Protein AF-A0A356K3R6-F1 (afdb_monomer_lite)

Foldseek 3Di:
DDLDDLVLVVQAPLLLVVLVLVVVVVVVVPDQAFSVVPDDLVRQVVSLQSSLQSSLVVLCVVLVHDDHEEEEEEADPDQKAQDLVRNYIYGYNVLSVCVRSPVVLSCLVSQLNVLVSVLSCVFPRVLDADPLNLQLVLQVVVLVLCVVVVFDCCLCVVPVCLRSSNLVSLVVSLVNVLSSLCSSCVVPPPDPVVSVVVSVVSSCVSVVPRDDPCCSQPPDWGQCLRVPPDPDRTGHSVVVSQVVCQVVVVSCVRSNVVVQWDQDPSGIDGDPVCVVVVPD

Secondary structure (DSSP, 8-state):
--SS-HHHHHH-HHHHHHHHHHHHHHTTTTS---GGGTS-HHHHHHHHHHHHHHHHHHHHHHTT-----EEEEE--SSSEEEETTTTEEEEEHHHHHHHHTT-GGGHHHHHHHHHHHHHHHHHHTS---SHHHHHHHHHHHHHHHHHHTT---HHHHTTGGGSHHHHHHHHHHHHHHHHHHHHHHHTT-S-HHHHHHHHHHHHHHHHHTS--HHHHHHS--EE-TTSTT-SSSEE-HHHHHHHHGGG-GGGGGSHHHHTTEEEETTEEEE-GGGGGTTT-

pLDDT: mean 83.09, std 14.51, range [31.59, 98.12]

Sequence (280 aa):
MELIDEGLFDYSESANELGNLIIKFSKNLKSNQSFESYISYEEFENLIRSFINDVMCYYLKRINVSREVLVLVFDYWFSGAFLETGNGIVIQSEIMESIYKGNIEYLSVVFHELVHFQVYCDINYRKIVNEDTVRILKEKLIRFYVVEHNFDDSYYYGNYQYYSEEVFANNEAINQFVQFFYLVFNSKIKDKKTLYNDMFVLEASLRENAPDYEELYKNKMRNFKNVGYFNDNVMSFEDAFDYLIKYNPRWLEYSQISSLYECVHGDIRRKEEYRRILCR

Radius of gyration: 21.18 Å; chains: 1; bounding box: 53×38×67 Å

Structure (mmCIF, N/CA/C/O backbone):
data_AF-A0A356K3R6-F1
#
_entry.id   AF-A0A356K3R6-F1
#
loop_
_atom_site.group_PDB
_atom_site.id
_atom_site.type_symbol
_atom_site.label_atom_id
_atom_site.label_alt_id
_atom_site.label_comp_id
_atom_site.label_asym_id
_atom_site.label_entity_id
_atom_site.label_seq_id
_atom_site.pdbx_PDB_ins_code
_atom_site.Cartn_x
_atom_site.Cartn_y
_atom_site.Cartn_z
_atom_site.occupancy
_atom_site.B_iso_or_equiv
_atom_site.auth_seq_id
_atom_site.auth_comp_id
_atom_site.auth_asym_id
_atom_site.auth_atom_id
_atom_site.pdbx_PDB_model_num
ATOM 1 N N . MET A 1 1 ? -9.470 6.191 -6.037 1.00 78.62 1 MET A N 1
ATOM 2 C CA . MET A 1 1 ? -9.970 4.901 -5.511 1.00 78.62 1 MET A CA 1
ATOM 3 C C . MET A 1 1 ? -9.028 4.554 -4.393 1.00 78.62 1 MET A C 1
ATOM 5 O O . MET A 1 1 ? -8.056 3.836 -4.600 1.00 78.62 1 MET A O 1
ATOM 9 N N . GLU A 1 2 ? -9.288 5.189 -3.263 1.00 85.62 2 GLU A N 1
ATOM 10 C CA . GLU A 1 2 ? -8.585 4.976 -2.010 1.00 85.62 2 GLU A CA 1
ATOM 11 C C . GLU A 1 2 ? -8.823 3.554 -1.483 1.00 85.62 2 GLU A C 1
ATOM 13 O O . GLU A 1 2 ? -9.830 2.914 -1.814 1.00 85.62 2 GLU A O 1
ATOM 18 N N . LEU A 1 3 ? -7.920 3.061 -0.635 1.00 91.19 3 LEU A N 1
ATOM 19 C CA . LEU A 1 3 ? -8.177 1.876 0.187 1.00 91.19 3 LEU A CA 1
ATOM 20 C C . LEU A 1 3 ? -9.406 2.101 1.071 1.00 91.19 3 LEU A C 1
ATOM 22 O O . LEU A 1 3 ? -10.301 1.255 1.097 1.00 91.19 3 LEU A O 1
ATOM 26 N N . ILE A 1 4 ? -9.456 3.265 1.720 1.00 93.56 4 ILE A N 1
ATOM 27 C CA . ILE A 1 4 ? -10.456 3.645 2.711 1.00 93.56 4 ILE A CA 1
ATOM 28 C C . ILE A 1 4 ? -11.438 4.671 2.124 1.00 93.56 4 ILE A C 1
ATOM 30 O O . ILE A 1 4 ? -11.074 5.812 1.847 1.00 93.56 4 ILE A O 1
ATOM 34 N N . ASP A 1 5 ? -12.703 4.279 1.980 1.00 93.50 5 ASP A N 1
ATOM 35 C CA . ASP A 1 5 ? -13.819 5.161 1.620 1.00 93.50 5 ASP A CA 1
ATOM 36 C C . ASP A 1 5 ? -15.074 4.831 2.459 1.00 93.50 5 ASP A C 1
ATOM 38 O O . ASP A 1 5 ? -15.048 3.936 3.306 1.00 93.50 5 ASP A O 1
ATOM 42 N N . GLU A 1 6 ? -16.177 5.564 2.267 1.00 91.50 6 GLU A N 1
ATOM 43 C CA . GLU A 1 6 ? -17.441 5.309 2.985 1.00 91.50 6 GLU A CA 1
ATOM 44 C C . GLU A 1 6 ? -17.980 3.886 2.738 1.00 91.50 6 GLU A C 1
ATOM 46 O O . GLU A 1 6 ? -18.502 3.251 3.655 1.00 91.50 6 GLU A O 1
ATOM 51 N N . GLY A 1 7 ? -17.788 3.345 1.531 1.00 93.81 7 GLY A N 1
ATOM 52 C CA . GLY A 1 7 ? -18.276 2.027 1.133 1.00 93.81 7 GLY A CA 1
ATOM 53 C C . GLY A 1 7 ? -17.511 0.859 1.761 1.00 93.81 7 GLY A C 1
ATOM 54 O O . GLY A 1 7 ? -18.034 -0.257 1.776 1.00 93.81 7 GLY A O 1
ATOM 55 N N . LEU A 1 8 ? -16.322 1.091 2.329 1.00 95.50 8 LEU A N 1
ATOM 56 C CA . LEU A 1 8 ? -15.651 0.117 3.196 1.00 95.50 8 LEU A CA 1
ATOM 57 C C . LEU A 1 8 ? -16.505 -0.189 4.435 1.00 95.50 8 LEU A C 1
ATOM 59 O O . LEU A 1 8 ? -16.603 -1.346 4.834 1.00 95.50 8 LEU A O 1
ATOM 63 N N . PHE A 1 9 ? -17.158 0.818 5.021 1.00 93.38 9 PHE A N 1
ATOM 64 C CA . PHE A 1 9 ? -17.993 0.648 6.215 1.00 93.38 9 PHE A CA 1
ATOM 65 C C . PHE A 1 9 ? -19.371 0.041 5.900 1.00 93.38 9 PHE A C 1
ATOM 67 O O . PHE A 1 9 ? -19.986 -0.538 6.790 1.00 93.38 9 PHE A O 1
ATOM 74 N N . ASP A 1 10 ? -19.830 0.091 4.647 1.00 92.62 10 ASP A N 1
ATOM 75 C CA . ASP A 1 10 ? -20.972 -0.713 4.179 1.00 92.62 10 ASP A CA 1
ATOM 76 C C . ASP A 1 10 ? -20.574 -2.170 3.851 1.00 92.62 10 ASP A C 1
ATOM 78 O O . ASP A 1 10 ? -21.435 -3.047 3.751 1.00 92.62 10 ASP A O 1
ATOM 82 N N . TYR A 1 11 ? -19.279 -2.442 3.651 1.00 95.31 11 TYR A N 1
ATOM 83 C CA . TYR A 1 11 ? -18.749 -3.761 3.286 1.00 95.31 11 TYR A CA 1
ATOM 84 C C . TYR A 1 11 ? -18.237 -4.579 4.482 1.00 95.31 11 TYR A C 1
ATOM 86 O O . TYR A 1 11 ? -18.401 -5.797 4.490 1.00 95.31 11 TYR A O 1
ATOM 94 N N . SER A 1 12 ? -17.603 -3.924 5.457 1.00 96.62 12 SER A N 1
ATOM 95 C CA . SER A 1 12 ? -16.807 -4.556 6.512 1.00 96.62 12 SER A CA 1
ATOM 96 C C . SER A 1 12 ? -17.419 -4.368 7.901 1.00 96.62 12 SER A C 1
ATOM 98 O O . SER A 1 12 ? -17.558 -3.249 8.408 1.00 96.62 12 SER A O 1
ATOM 100 N N . GLU A 1 13 ? -17.728 -5.485 8.560 1.00 95.38 13 GLU A N 1
ATOM 101 C CA . GLU A 1 13 ? -18.121 -5.496 9.972 1.00 95.38 13 GLU A CA 1
ATOM 102 C C . GLU A 1 13 ? -16.922 -5.143 10.868 1.00 95.38 13 GLU A C 1
ATOM 104 O O . GLU A 1 13 ? -17.042 -4.287 11.744 1.00 95.38 13 GLU A O 1
ATOM 109 N N . SER A 1 14 ? -15.731 -5.672 10.568 1.00 97.00 14 SER A N 1
ATOM 110 C CA . SER A 1 14 ? -14.515 -5.411 11.349 1.00 97.00 14 SER A CA 1
ATOM 111 C C . SER A 1 14 ? -14.064 -3.938 11.310 1.00 97.00 14 SER A C 1
ATOM 113 O O . SER A 1 14 ? -13.657 -3.393 12.336 1.00 97.00 14 SER A O 1
ATOM 115 N N . ALA A 1 15 ? -14.229 -3.227 10.186 1.00 95.44 15 ALA A N 1
ATOM 116 C CA . ALA A 1 15 ? -13.991 -1.781 10.106 1.00 95.44 15 ALA A CA 1
ATOM 117 C C . ALA A 1 15 ? -14.969 -0.980 10.987 1.00 95.44 15 ALA A C 1
ATOM 119 O O . ALA A 1 15 ? -14.576 0.002 11.628 1.00 95.44 15 ALA A O 1
ATOM 120 N N . ASN A 1 16 ? -16.233 -1.413 11.075 1.00 93.62 16 ASN A N 1
ATOM 121 C CA . ASN A 1 16 ? -17.208 -0.827 11.996 1.00 93.62 16 ASN A CA 1
ATOM 122 C C . ASN A 1 16 ? -16.846 -1.112 13.456 1.00 93.62 16 ASN A C 1
ATOM 124 O O . ASN A 1 16 ? -16.916 -0.205 14.287 1.00 93.62 16 ASN A O 1
ATOM 128 N N . GLU A 1 17 ? -16.473 -2.344 13.794 1.00 95.25 17 GLU A N 1
ATOM 129 C CA . GLU A 1 17 ? -16.085 -2.725 15.154 1.00 95.25 17 GLU A CA 1
ATOM 130 C C . GLU A 1 17 ? -14.833 -1.979 15.623 1.00 95.25 17 GLU A C 1
ATOM 132 O O . GLU A 1 17 ? -14.866 -1.364 16.692 1.00 95.25 17 GLU A O 1
ATOM 137 N N . LEU A 1 18 ? -13.786 -1.925 14.794 1.00 94.62 18 LEU A N 1
ATOM 138 C CA . LEU A 1 18 ? -12.565 -1.163 15.058 1.00 94.62 18 LEU A CA 1
ATOM 139 C C . LEU A 1 18 ? -12.864 0.333 15.220 1.00 94.62 18 LEU A C 1
ATOM 141 O O . LEU A 1 18 ? -12.431 0.946 16.196 1.00 94.62 18 LEU A O 1
ATOM 145 N N . GLY A 1 19 ? -13.684 0.915 14.341 1.00 90.81 19 GLY A N 1
ATOM 146 C CA . GLY A 1 19 ? -14.136 2.300 14.482 1.00 90.81 19 GLY A CA 1
ATOM 147 C C . GLY A 1 19 ? -14.884 2.551 15.797 1.00 90.81 19 GLY A C 1
ATOM 148 O O . GLY A 1 19 ? -14.576 3.488 16.535 1.00 90.81 19 GLY A O 1
ATOM 149 N N . ASN A 1 20 ? -15.836 1.682 16.149 1.00 89.75 20 ASN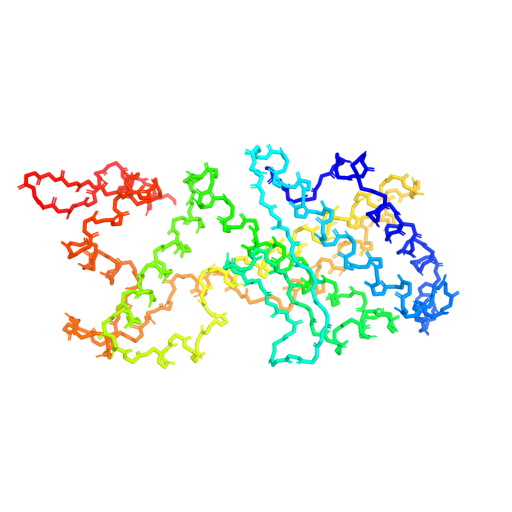 A N 1
ATOM 150 C CA . ASN A 1 20 ? -16.577 1.774 17.409 1.00 89.75 20 ASN A CA 1
ATOM 151 C C . ASN A 1 20 ? -15.664 1.587 18.640 1.00 89.75 20 ASN A C 1
ATOM 153 O O . ASN A 1 20 ? -15.904 2.228 19.667 1.00 89.75 20 ASN A O 1
ATOM 157 N N . LEU A 1 21 ? -14.624 0.751 18.557 1.00 90.75 21 LEU A N 1
ATOM 158 C CA . LEU A 1 21 ? -13.615 0.557 19.604 1.00 90.75 21 LEU A CA 1
ATOM 159 C C . LEU A 1 21 ? -12.757 1.818 19.794 1.00 90.75 21 LEU A C 1
ATOM 161 O O . LEU A 1 21 ? -12.646 2.318 20.915 1.00 90.75 21 LEU A O 1
ATOM 165 N N . ILE A 1 22 ? -12.255 2.400 18.703 1.00 87.50 22 ILE A N 1
ATOM 166 C CA . ILE A 1 22 ? -11.501 3.665 18.698 1.00 87.50 22 ILE A CA 1
ATOM 167 C C . ILE A 1 22 ? -12.338 4.816 19.282 1.00 87.50 22 ILE A C 1
ATOM 169 O O . ILE A 1 22 ? -11.812 5.658 20.004 1.00 87.50 22 ILE A O 1
ATOM 173 N N . ILE A 1 23 ? -13.658 4.827 19.075 1.00 83.06 23 ILE A N 1
ATOM 174 C CA . ILE A 1 23 ? -14.567 5.823 19.674 1.00 83.06 23 ILE A CA 1
ATOM 175 C C . ILE A 1 23 ? -14.816 5.598 21.172 1.00 83.06 23 ILE A C 1
ATOM 177 O O . ILE A 1 23 ? -15.055 6.566 21.901 1.00 83.06 23 ILE A O 1
ATOM 181 N N . LYS A 1 24 ? -14.815 4.348 21.654 1.00 82.69 24 LYS A N 1
ATOM 182 C CA . LYS A 1 24 ? -14.873 4.058 23.101 1.00 82.69 24 LYS A CA 1
ATOM 183 C C . LYS A 1 24 ? -13.597 4.563 23.781 1.00 82.69 24 LYS A C 1
ATOM 185 O O . LYS A 1 24 ? -13.688 5.248 24.796 1.00 82.69 24 LYS A O 1
ATOM 190 N N . PHE A 1 25 ? -12.449 4.285 23.165 1.00 80.12 25 PHE A N 1
ATOM 191 C CA . PHE A 1 25 ? -11.127 4.733 23.592 1.00 80.12 25 PHE A CA 1
ATOM 192 C C . PHE A 1 25 ? -11.004 6.268 23.586 1.00 80.12 25 PHE A C 1
ATOM 194 O O . PHE A 1 25 ? -10.690 6.867 24.616 1.00 80.12 25 PHE A O 1
ATOM 201 N N . SER A 1 26 ? -11.348 6.936 22.475 1.00 73.81 26 SER A N 1
ATOM 202 C CA . SER A 1 26 ? -11.124 8.382 22.312 1.00 73.81 26 SER A CA 1
ATOM 203 C C . SER A 1 26 ? -11.889 9.244 23.324 1.00 73.81 26 SER A C 1
ATOM 205 O O . SER A 1 26 ? -11.385 10.260 23.804 1.00 73.81 26 SER A O 1
ATOM 207 N N . LYS A 1 27 ? -13.084 8.808 23.739 1.00 66.81 27 LYS A N 1
ATOM 208 C CA . LYS A 1 27 ? -13.894 9.493 24.763 1.00 66.81 27 LYS A CA 1
ATOM 209 C C . LYS A 1 27 ? -13.240 9.523 26.150 1.00 66.81 27 LYS A C 1
ATOM 211 O O . LYS A 1 27 ? -13.645 10.340 26.975 1.00 66.81 27 LYS A O 1
ATOM 216 N N . ASN A 1 28 ? -12.233 8.681 26.391 1.00 56.84 28 ASN A N 1
ATOM 217 C CA . ASN A 1 28 ? -11.573 8.499 27.683 1.00 56.84 28 ASN A CA 1
ATOM 218 C C . ASN A 1 28 ? -10.077 8.898 27.688 1.00 56.84 28 ASN A C 1
ATOM 220 O O . ASN A 1 28 ? -9.390 8.656 28.681 1.00 56.84 28 ASN A O 1
ATOM 224 N N . LEU A 1 29 ? -9.595 9.603 26.649 1.00 50.81 29 LEU A N 1
ATOM 225 C CA . LEU A 1 29 ? -8.200 10.065 26.442 1.00 50.81 29 LEU A CA 1
ATOM 226 C C . LEU A 1 29 ? -7.559 10.914 27.565 1.00 50.81 29 LEU A C 1
ATOM 228 O O . LEU A 1 29 ? -6.406 11.317 27.457 1.00 50.81 29 LEU A O 1
ATOM 232 N N . LYS A 1 30 ? -8.266 11.203 28.663 1.00 48.81 30 LYS A N 1
ATOM 233 C CA . LYS A 1 30 ? -7.738 11.960 29.817 1.00 48.81 30 LYS A CA 1
ATOM 234 C C . LYS A 1 30 ? -6.970 11.097 30.828 1.00 48.81 30 LYS A C 1
ATOM 236 O O . LYS A 1 30 ? -6.702 11.547 31.940 1.00 48.81 30 LYS A O 1
ATOM 241 N N . SER A 1 31 ? -6.644 9.863 30.463 1.00 49.25 31 SER A N 1
ATOM 242 C CA . SER A 1 31 ? -5.881 8.914 31.275 1.00 49.25 31 SER A CA 1
ATOM 243 C C . SER A 1 31 ? -5.149 7.926 30.371 1.00 49.25 31 SER A C 1
ATOM 245 O O . SER A 1 31 ? -5.671 7.591 29.310 1.00 49.25 31 SER A O 1
ATOM 247 N N . ASN A 1 32 ? -3.981 7.448 30.808 1.00 55.19 32 ASN A N 1
ATOM 248 C CA . ASN A 1 32 ? -3.178 6.439 30.111 1.00 55.19 32 ASN A CA 1
ATOM 249 C C . ASN A 1 32 ? -3.940 5.100 30.081 1.00 55.19 32 ASN A C 1
ATOM 251 O O . ASN A 1 32 ? -3.796 4.286 30.993 1.00 55.19 32 ASN A O 1
ATOM 255 N N . GLN A 1 33 ? -4.800 4.904 29.082 1.00 67.38 33 GLN A N 1
ATOM 256 C CA . GLN A 1 33 ? -5.614 3.700 28.928 1.00 67.38 33 GLN A CA 1
ATOM 257 C C . GLN A 1 33 ? -5.094 2.818 27.799 1.00 67.38 33 GLN A C 1
ATOM 259 O O . GLN A 1 33 ? -4.651 3.303 26.764 1.00 67.38 33 GLN A O 1
ATOM 264 N N . SER A 1 34 ? -5.229 1.517 28.023 1.00 83.25 34 SER A N 1
ATOM 265 C CA . SER A 1 34 ? -5.014 0.443 27.060 1.00 83.25 34 SER A CA 1
ATOM 266 C C . SER A 1 34 ? -6.368 -0.074 26.553 1.00 83.25 34 SER A C 1
ATOM 268 O O . SER A 1 34 ? -7.393 0.066 27.238 1.00 83.25 34 SER A O 1
ATOM 270 N N . PHE A 1 35 ? -6.392 -0.706 25.377 1.00 89.25 35 PHE A N 1
ATOM 271 C CA . PHE A 1 35 ? -7.581 -1.388 24.860 1.00 89.25 35 PHE A CA 1
ATOM 272 C C . PHE A 1 35 ? -8.026 -2.567 25.751 1.00 89.25 35 PHE A C 1
ATOM 274 O O . PHE A 1 35 ? -9.204 -2.923 25.708 1.00 89.25 35 PHE A O 1
ATOM 281 N N . GLU A 1 36 ? -7.164 -3.047 26.662 1.00 88.81 36 GLU A N 1
ATOM 282 C CA . GLU A 1 36 ? -7.476 -3.978 27.772 1.00 88.81 36 GLU A CA 1
ATOM 283 C C . GLU A 1 36 ? -8.758 -3.635 28.551 1.00 88.81 36 GLU A C 1
ATOM 285 O O . GLU A 1 36 ? -9.413 -4.516 29.103 1.00 88.81 36 GLU A O 1
ATOM 290 N N . SER A 1 37 ? -9.137 -2.353 28.617 1.00 86.44 37 SER A N 1
ATOM 291 C CA . SER A 1 37 ? -10.357 -1.907 29.311 1.00 86.44 37 SER A CA 1
ATOM 292 C C . SER A 1 37 ? -11.659 -2.171 28.532 1.00 86.44 37 SER A C 1
ATOM 294 O O . SER A 1 37 ? -12.740 -1.856 29.033 1.00 86.44 37 SER A O 1
ATOM 296 N N . TYR A 1 38 ? -11.577 -2.700 27.306 1.00 89.81 38 TYR A N 1
ATOM 297 C CA . TYR A 1 38 ? -12.696 -2.778 26.357 1.00 89.81 38 TYR A CA 1
ATOM 298 C C . TYR A 1 38 ? -12.818 -4.110 25.603 1.00 89.81 38 TYR A C 1
ATOM 300 O O . TYR A 1 38 ? -13.913 -4.411 25.124 1.00 89.81 38 TYR A O 1
ATOM 308 N N . ILE A 1 39 ? -11.715 -4.845 25.441 1.00 95.00 39 ILE A N 1
ATOM 309 C CA . ILE A 1 39 ? -11.574 -6.044 24.599 1.00 95.00 39 ILE A CA 1
ATOM 310 C C . ILE A 1 39 ? -10.336 -6.833 25.068 1.00 95.00 39 ILE A C 1
ATOM 312 O O . ILE A 1 39 ? -9.396 -6.223 25.580 1.00 95.00 39 ILE A O 1
ATOM 316 N N . SER A 1 40 ? -10.308 -8.163 24.931 1.00 97.00 40 SER A N 1
ATOM 317 C CA . SER A 1 40 ? -9.091 -8.944 25.214 1.00 97.00 40 SER A CA 1
ATOM 318 C C . SER A 1 40 ? -8.064 -8.845 24.078 1.00 97.00 40 SER A C 1
ATOM 320 O O . SER A 1 40 ? -8.405 -8.479 22.955 1.00 97.00 40 SER A O 1
ATOM 322 N N . TYR A 1 41 ? -6.800 -9.201 24.343 1.00 96.50 41 TYR A N 1
ATOM 323 C CA . TYR A 1 41 ? -5.749 -9.171 23.317 1.00 96.50 41 TYR A CA 1
ATOM 324 C C . TYR A 1 41 ? -6.058 -10.108 22.135 1.00 96.50 41 TYR A C 1
ATOM 326 O O . TYR A 1 41 ? -5.868 -9.725 20.987 1.00 96.50 41 TYR A O 1
ATOM 334 N N . GLU A 1 42 ? -6.587 -11.309 22.398 1.00 97.12 42 GLU A N 1
ATOM 335 C CA . GLU A 1 42 ? -6.936 -12.278 21.348 1.00 97.12 42 GLU A CA 1
ATOM 336 C C . GLU A 1 42 ? -8.080 -11.763 20.459 1.00 97.12 42 GLU A C 1
ATOM 338 O O . GLU A 1 42 ? -8.000 -11.837 19.234 1.00 97.12 42 GLU A O 1
ATOM 343 N N . GLU A 1 43 ? -9.127 -11.185 21.051 1.00 97.75 43 GLU A N 1
ATOM 344 C CA . GLU A 1 43 ? -10.214 -10.547 20.297 1.00 97.75 43 GLU A CA 1
ATOM 345 C C . GLU A 1 43 ? -9.710 -9.319 19.516 1.00 97.75 43 GLU A C 1
ATOM 347 O O . GLU A 1 43 ? -10.104 -9.113 18.370 1.00 97.75 43 GLU A O 1
ATOM 352 N N . PHE A 1 44 ? -8.805 -8.526 20.100 1.00 97.25 44 PHE A N 1
ATOM 353 C CA . PHE A 1 44 ? -8.212 -7.349 19.463 1.00 97.25 44 PHE A CA 1
ATOM 354 C C . PHE A 1 44 ? -7.323 -7.708 18.265 1.00 97.25 44 PHE A C 1
ATOM 356 O O . PHE A 1 44 ? -7.483 -7.128 17.193 1.00 97.25 44 PHE A O 1
ATOM 363 N N . GLU A 1 45 ? -6.418 -8.680 18.407 1.00 97.50 45 GLU A N 1
ATOM 364 C CA . GLU A 1 45 ? -5.566 -9.129 17.303 1.00 97.50 45 GLU A CA 1
ATOM 365 C C . GLU A 1 45 ? -6.421 -9.690 16.161 1.00 97.50 45 GLU A C 1
ATOM 367 O O . GLU A 1 45 ? -6.225 -9.323 15.000 1.00 97.50 45 GLU A O 1
ATOM 372 N N . ASN A 1 46 ? -7.421 -10.521 16.475 1.00 97.94 46 ASN A N 1
ATOM 373 C CA . ASN A 1 46 ? -8.345 -11.042 15.469 1.00 97.94 46 ASN A CA 1
ATOM 374 C C . ASN A 1 46 ? -9.148 -9.920 14.786 1.00 97.94 46 ASN A C 1
ATOM 376 O O . ASN A 1 46 ? -9.338 -9.978 13.570 1.00 97.94 46 ASN A O 1
ATOM 380 N N . LEU A 1 47 ? -9.550 -8.869 15.511 1.00 98.12 47 LEU A N 1
ATOM 381 C CA . LEU A 1 47 ? -10.220 -7.691 14.948 1.00 98.12 47 LEU A CA 1
ATOM 382 C C . LEU A 1 47 ? -9.312 -6.922 13.973 1.00 98.12 47 LEU A C 1
ATOM 384 O O . LEU A 1 47 ? -9.733 -6.647 12.849 1.00 98.12 47 LEU A O 1
ATOM 388 N N . ILE A 1 48 ? -8.061 -6.625 14.344 1.00 97.75 48 ILE A N 1
ATOM 389 C CA . ILE A 1 48 ? -7.106 -5.947 13.446 1.00 97.75 48 ILE A CA 1
ATOM 390 C C . ILE A 1 48 ? -6.792 -6.816 12.221 1.00 97.75 48 ILE A C 1
ATOM 392 O O . ILE A 1 48 ? -6.794 -6.318 11.095 1.00 97.75 48 ILE A O 1
ATOM 396 N N . ARG A 1 49 ? -6.585 -8.126 12.400 1.00 98.12 49 ARG A N 1
ATOM 397 C CA . ARG A 1 49 ? -6.332 -9.054 11.286 1.00 98.12 49 ARG A CA 1
ATOM 398 C C . ARG A 1 49 ? -7.528 -9.165 10.337 1.00 98.12 49 ARG A C 1
ATOM 400 O O . ARG A 1 49 ? -7.329 -9.240 9.125 1.00 98.12 49 ARG A O 1
ATOM 407 N N . SER A 1 50 ? -8.749 -9.122 10.871 1.00 98.12 50 SER A N 1
ATOM 408 C CA . SER A 1 50 ? -9.988 -9.098 10.082 1.00 98.12 50 SER A CA 1
ATOM 409 C C . SER A 1 50 ? -10.147 -7.781 9.325 1.00 98.12 50 SER A C 1
ATOM 411 O O . SER A 1 50 ? -10.444 -7.811 8.137 1.00 98.12 50 SER A O 1
ATOM 413 N N . PHE A 1 51 ? -9.842 -6.642 9.956 1.00 98.06 51 PHE A N 1
ATOM 414 C CA . PHE A 1 51 ? -9.853 -5.325 9.311 1.00 98.06 51 PHE A CA 1
ATOM 415 C C . PHE A 1 51 ? -8.894 -5.254 8.116 1.00 98.06 51 PHE A C 1
ATOM 417 O O . PHE A 1 51 ? -9.289 -4.822 7.034 1.00 98.06 51 PHE A O 1
ATOM 424 N N . ILE A 1 52 ? -7.659 -5.738 8.272 1.00 98.06 52 ILE A N 1
ATOM 425 C CA . ILE A 1 52 ? -6.681 -5.800 7.174 1.00 98.06 52 ILE A CA 1
ATOM 426 C C . ILE A 1 52 ? -7.216 -6.675 6.030 1.00 98.06 52 ILE A C 1
ATOM 428 O O . ILE A 1 52 ? -7.185 -6.261 4.870 1.00 98.06 52 ILE A O 1
ATOM 432 N N . ASN A 1 53 ? -7.747 -7.859 6.353 1.00 97.69 53 ASN A N 1
ATOM 433 C CA . ASN A 1 53 ? -8.312 -8.786 5.371 1.00 97.69 53 ASN A CA 1
ATOM 434 C C . ASN A 1 53 ? -9.486 -8.150 4.605 1.00 97.69 53 ASN A C 1
ATOM 436 O O . ASN A 1 53 ? -9.493 -8.160 3.374 1.00 97.69 53 ASN A O 1
ATOM 440 N N . ASP A 1 54 ? -10.421 -7.525 5.323 1.00 97.69 54 ASP A N 1
ATOM 441 C CA . ASP A 1 54 ? -11.581 -6.844 4.753 1.00 97.69 54 ASP A CA 1
ATOM 442 C C . ASP A 1 54 ? -11.174 -5.683 3.840 1.00 97.69 54 ASP A C 1
ATOM 444 O O . ASP A 1 54 ? -11.721 -5.570 2.745 1.00 97.69 54 ASP A O 1
ATOM 448 N N . VAL A 1 55 ? -10.198 -4.846 4.219 1.00 98.00 55 VAL A N 1
ATOM 449 C CA . VAL A 1 55 ? -9.709 -3.755 3.352 1.00 98.00 55 VAL A CA 1
ATOM 450 C C . VAL A 1 55 ? -9.089 -4.314 2.068 1.00 98.00 55 VAL A C 1
ATOM 452 O O . VAL A 1 55 ? -9.408 -3.833 0.975 1.00 98.00 55 VAL A O 1
ATOM 455 N N . MET A 1 56 ? -8.254 -5.355 2.166 1.00 97.81 56 MET A N 1
ATOM 456 C CA . MET A 1 56 ? -7.652 -5.995 0.990 1.00 97.81 56 MET A CA 1
ATOM 457 C C . MET A 1 56 ? -8.728 -6.617 0.085 1.00 97.81 56 MET A C 1
ATOM 459 O O . MET A 1 56 ? -8.766 -6.338 -1.116 1.00 97.81 56 MET A O 1
ATOM 463 N N . CYS A 1 57 ? -9.656 -7.395 0.647 1.00 97.31 57 CYS A N 1
ATOM 464 C CA . CYS A 1 57 ? -10.769 -8.012 -0.078 1.00 97.31 57 CYS A CA 1
ATOM 465 C C . CYS A 1 57 ? -11.713 -6.975 -0.708 1.00 97.31 57 CYS A C 1
ATOM 467 O O . CYS A 1 57 ? -12.123 -7.133 -1.862 1.00 97.31 57 CYS A O 1
ATOM 469 N N . TYR A 1 58 ? -12.016 -5.885 0.001 1.00 97.75 58 TYR A N 1
ATOM 470 C CA . TYR A 1 58 ? -12.814 -4.767 -0.500 1.00 97.75 58 TYR A CA 1
ATOM 471 C C . TYR A 1 58 ? -12.157 -4.102 -1.711 1.00 97.75 58 TYR A C 1
ATOM 473 O O . TYR A 1 58 ? -12.827 -3.791 -2.702 1.00 97.75 58 TYR A O 1
ATOM 481 N N . TYR A 1 59 ? -10.837 -3.917 -1.655 1.00 97.62 59 TYR A N 1
ATOM 482 C CA . TYR A 1 59 ? -10.060 -3.381 -2.763 1.00 97.62 59 TYR A CA 1
ATOM 483 C C . TYR A 1 59 ? -10.083 -4.321 -3.972 1.00 97.62 59 TYR A C 1
ATOM 485 O O . TYR A 1 59 ? -10.531 -3.914 -5.045 1.00 97.62 59 TYR A O 1
ATOM 493 N N . LEU A 1 60 ? -9.702 -5.595 -3.789 1.00 96.94 60 LEU A N 1
ATOM 494 C CA . LEU A 1 60 ? -9.715 -6.624 -4.841 1.00 96.94 60 LEU A CA 1
ATOM 495 C C . LEU A 1 60 ? -11.086 -6.719 -5.529 1.00 96.94 60 LEU A C 1
ATOM 497 O O . LEU A 1 60 ? -11.170 -6.718 -6.760 1.00 96.94 60 LEU A O 1
ATOM 501 N N . LYS A 1 61 ? -12.169 -6.698 -4.744 1.00 96.56 61 LYS A N 1
ATOM 502 C CA . LYS A 1 61 ? -13.555 -6.696 -5.229 1.00 96.56 61 LYS A CA 1
ATOM 503 C C . LYS A 1 61 ? -13.878 -5.465 -6.082 1.00 96.56 61 LYS A C 1
ATOM 505 O O . LYS A 1 61 ? -14.440 -5.625 -7.165 1.00 96.56 61 LYS A O 1
ATOM 510 N N . ARG A 1 62 ? -13.513 -4.251 -5.645 1.00 96.75 62 ARG A N 1
ATOM 511 C CA . ARG A 1 62 ? -13.723 -3.006 -6.419 1.00 96.75 62 ARG A CA 1
ATOM 512 C C . ARG A 1 62 ? -12.942 -2.976 -7.736 1.00 96.75 62 ARG A C 1
ATOM 514 O O . ARG A 1 62 ? -13.389 -2.326 -8.679 1.00 96.75 62 ARG A O 1
ATOM 521 N N . ILE A 1 63 ? -11.818 -3.688 -7.820 1.00 96.31 63 ILE A N 1
ATOM 522 C CA . ILE A 1 63 ? -10.973 -3.762 -9.025 1.00 96.31 63 ILE A CA 1
ATOM 523 C C . ILE A 1 63 ? -11.237 -5.019 -9.875 1.00 96.31 63 ILE A C 1
ATOM 525 O O . ILE A 1 63 ? -10.548 -5.241 -10.869 1.00 96.31 63 ILE A O 1
ATOM 529 N N . ASN A 1 64 ? -12.242 -5.822 -9.503 1.00 96.75 64 ASN A N 1
ATOM 530 C CA . ASN A 1 64 ? -12.631 -7.081 -10.146 1.00 96.75 64 ASN A CA 1
ATOM 531 C C . ASN A 1 64 ? -11.481 -8.109 -10.260 1.00 96.75 64 ASN A C 1
ATOM 533 O O . ASN A 1 64 ? -11.323 -8.784 -11.279 1.00 96.75 64 ASN A O 1
ATOM 537 N N . VAL A 1 65 ? -10.678 -8.234 -9.201 1.00 95.50 65 VAL A N 1
ATOM 538 C CA . VAL A 1 65 ? -9.635 -9.259 -9.055 1.00 95.50 65 VAL A CA 1
ATOM 539 C C . VAL A 1 65 ? -10.080 -10.288 -8.018 1.00 95.50 65 VAL A C 1
ATOM 541 O O . VAL A 1 65 ? -10.567 -9.936 -6.948 1.00 95.50 65 VAL A O 1
ATOM 544 N N . SER A 1 66 ? -9.890 -11.572 -8.323 1.00 92.81 66 SER A N 1
ATOM 545 C CA . SER A 1 66 ? -10.110 -12.675 -7.385 1.00 92.81 66 SER A CA 1
ATOM 546 C C . SER A 1 66 ? -8.762 -13.301 -7.035 1.00 92.81 66 SER A C 1
ATOM 548 O O . SER A 1 66 ? -8.145 -13.966 -7.867 1.00 92.81 66 SER A O 1
ATOM 550 N N . ARG A 1 67 ? -8.279 -13.031 -5.819 1.00 91.12 67 ARG A N 1
ATOM 551 C CA . ARG A 1 67 ? -7.063 -13.611 -5.237 1.00 91.12 67 ARG A CA 1
ATOM 552 C C . ARG A 1 67 ? -7.271 -13.725 -3.730 1.00 91.12 67 ARG A C 1
ATOM 554 O O . ARG A 1 67 ? -7.861 -12.829 -3.133 1.00 91.12 67 ARG A O 1
ATOM 561 N N . GLU A 1 68 ? -6.815 -14.819 -3.134 1.00 92.06 68 GLU A N 1
ATOM 562 C CA . GLU A 1 68 ? -6.828 -14.980 -1.677 1.00 92.06 68 GLU A CA 1
ATOM 563 C C . GLU A 1 68 ? -5.871 -13.971 -1.024 1.00 92.06 68 GLU A C 1
ATOM 565 O O . GLU A 1 68 ? -4.885 -13.554 -1.640 1.00 92.06 68 GLU A O 1
ATOM 570 N N . VAL A 1 69 ? -6.177 -13.561 0.206 1.00 94.56 69 VAL A N 1
ATOM 571 C CA . VAL A 1 69 ? -5.358 -12.642 1.011 1.00 94.56 69 VAL A CA 1
ATOM 572 C C . VAL A 1 69 ? -4.960 -13.326 2.314 1.00 94.56 69 VAL A C 1
ATOM 574 O O . VAL A 1 69 ? -5.714 -14.138 2.853 1.00 94.56 69 VAL A O 1
ATOM 577 N N . LEU A 1 70 ? -3.778 -12.998 2.828 1.00 93.62 70 LEU A N 1
ATOM 578 C CA . LEU A 1 70 ? -3.223 -13.609 4.035 1.00 93.62 70 LEU A CA 1
ATOM 579 C C . LEU A 1 70 ? -2.830 -12.527 5.045 1.00 93.62 70 LEU A C 1
ATOM 581 O O . LEU A 1 70 ? -2.132 -11.587 4.689 1.00 93.62 70 LEU A O 1
ATOM 585 N N . VAL A 1 71 ? -3.243 -12.662 6.308 1.00 95.00 71 VAL A N 1
ATOM 586 C CA . VAL A 1 71 ? -2.862 -11.714 7.370 1.00 95.00 71 VAL A CA 1
ATOM 587 C C . VAL A 1 71 ? -2.285 -12.461 8.567 1.00 95.00 71 VAL A C 1
ATOM 589 O O . VAL A 1 71 ? -2.965 -13.287 9.194 1.00 95.00 71 VAL A O 1
ATOM 592 N N . LEU A 1 72 ? -1.023 -12.168 8.877 1.00 93.06 72 LEU A N 1
ATOM 593 C CA . LEU A 1 72 ? -0.229 -12.832 9.909 1.00 93.06 72 LEU A CA 1
ATOM 594 C C . LEU A 1 72 ? 0.287 -11.828 10.944 1.00 93.06 72 LEU A C 1
ATOM 596 O O . LEU A 1 72 ? 0.644 -10.703 10.605 1.00 93.06 72 LEU A O 1
ATOM 600 N N . VAL A 1 73 ? 0.373 -12.282 12.193 1.00 92.00 73 VAL A N 1
ATOM 601 C CA . VAL A 1 73 ? 1.014 -11.569 13.303 1.00 92.00 73 VAL A CA 1
ATOM 602 C C . VAL A 1 73 ? 1.995 -12.542 13.949 1.00 92.00 73 VAL A C 1
ATOM 604 O O . VAL A 1 73 ? 1.599 -13.655 14.292 1.00 92.00 73 VAL A O 1
ATOM 607 N N . PHE A 1 74 ? 3.277 -12.178 14.017 1.00 89.69 74 PHE A N 1
ATOM 608 C CA . PHE A 1 74 ? 4.339 -12.981 14.641 1.00 89.69 74 PHE A CA 1
ATOM 609 C C . PHE A 1 74 ? 5.620 -12.155 14.850 1.00 89.69 74 PHE A C 1
ATOM 611 O O . PHE A 1 74 ? 5.717 -11.009 14.409 1.00 89.69 74 PHE A O 1
ATOM 618 N N . ASP A 1 75 ? 6.612 -12.744 15.517 1.00 86.00 75 ASP A N 1
ATOM 619 C CA . ASP A 1 75 ? 7.923 -12.130 15.745 1.00 86.00 75 ASP A CA 1
ATOM 620 C C . ASP A 1 75 ? 8.711 -12.032 14.426 1.00 86.00 75 ASP A C 1
ATOM 622 O O . ASP A 1 75 ? 9.157 -13.040 13.868 1.00 86.00 75 ASP A O 1
ATOM 626 N N . TYR A 1 76 ? 8.892 -10.813 13.918 1.00 80.06 76 TYR A N 1
ATOM 627 C CA . TYR A 1 76 ? 9.556 -10.538 12.642 1.00 80.06 76 TYR A CA 1
ATOM 628 C C . TYR A 1 76 ? 10.607 -9.425 12.780 1.00 80.06 76 TYR A C 1
ATOM 630 O O . TYR A 1 76 ? 10.608 -8.680 13.754 1.00 80.06 76 TYR A O 1
ATOM 638 N N . TRP A 1 77 ? 11.538 -9.329 11.824 1.00 77.75 77 TRP A N 1
ATOM 639 C CA . TRP A 1 77 ? 12.651 -8.359 11.862 1.00 77.75 77 TRP A CA 1
ATOM 640 C C . TRP A 1 77 ? 12.265 -6.936 11.421 1.00 77.75 77 TRP A C 1
ATOM 642 O O . TRP A 1 77 ? 13.094 -6.032 11.492 1.00 77.75 77 TRP A O 1
ATOM 652 N N . PHE A 1 78 ? 11.031 -6.750 10.955 1.00 83.00 78 PHE A N 1
ATOM 653 C CA . PHE A 1 78 ? 10.470 -5.481 10.502 1.00 83.00 78 PHE A CA 1
ATOM 654 C C . PHE A 1 78 ? 9.089 -5.295 11.142 1.00 83.00 78 PHE A C 1
ATOM 656 O O . PHE A 1 78 ? 8.383 -6.281 11.364 1.00 83.00 78 PHE A O 1
ATOM 663 N N . SER A 1 79 ? 8.697 -4.042 11.394 1.00 85.94 79 SER A N 1
ATOM 664 C CA . SER A 1 79 ? 7.412 -3.666 12.009 1.00 85.94 79 SER A CA 1
ATOM 665 C C . SER A 1 79 ? 6.191 -4.218 11.256 1.00 85.94 79 SER A C 1
ATOM 667 O O . SER A 1 79 ? 5.172 -4.556 11.864 1.00 85.94 79 SER A O 1
ATOM 669 N N . GLY A 1 80 ? 6.315 -4.336 9.935 1.00 89.50 80 GLY A N 1
ATOM 670 C CA . GLY A 1 80 ? 5.389 -5.011 9.036 1.00 89.50 80 GLY A CA 1
ATOM 671 C C . GLY A 1 80 ? 6.110 -5.484 7.769 1.00 89.50 80 GLY A C 1
ATOM 672 O O . GLY A 1 80 ? 7.320 -5.283 7.633 1.00 89.50 80 GLY A O 1
ATOM 673 N N . ALA A 1 81 ? 5.385 -6.180 6.888 1.00 91.56 81 ALA A N 1
ATOM 674 C CA . ALA A 1 81 ? 5.777 -6.396 5.492 1.00 91.56 81 ALA A CA 1
ATOM 675 C C . ALA A 1 81 ? 4.608 -6.883 4.615 1.00 91.56 81 ALA A C 1
ATOM 677 O O . ALA A 1 81 ? 3.959 -7.890 4.927 1.00 91.56 81 ALA A O 1
ATOM 678 N N . PHE A 1 82 ? 4.415 -6.262 3.450 1.00 93.44 82 PHE A N 1
ATOM 679 C CA . PHE A 1 82 ? 3.606 -6.801 2.358 1.00 93.44 82 PHE A CA 1
ATOM 680 C C . PHE A 1 82 ? 4.387 -7.831 1.523 1.00 93.44 82 PHE A C 1
ATOM 682 O O . PHE A 1 82 ? 5.469 -7.578 0.992 1.00 93.44 82 PHE A O 1
ATOM 689 N N . LEU A 1 83 ? 3.800 -9.014 1.358 1.00 90.75 83 LEU A N 1
ATOM 690 C CA . LEU A 1 83 ? 4.373 -10.155 0.650 1.00 90.75 83 LEU A CA 1
ATOM 691 C C . LEU A 1 83 ? 3.701 -10.326 -0.723 1.00 90.75 83 LEU A C 1
ATOM 693 O O . LEU A 1 83 ? 2.695 -11.028 -0.838 1.00 90.75 83 LEU A O 1
ATOM 697 N N . GLU A 1 84 ? 4.275 -9.741 -1.782 1.00 86.31 84 GLU A N 1
ATOM 698 C CA . GLU A 1 84 ? 3.719 -9.767 -3.156 1.00 86.31 84 GLU A CA 1
ATOM 699 C C . GLU A 1 84 ? 3.348 -11.175 -3.667 1.00 86.31 84 GLU A C 1
ATOM 701 O O . GLU A 1 84 ? 2.367 -11.361 -4.395 1.00 86.31 84 GLU A O 1
ATOM 706 N N . THR A 1 85 ? 4.137 -12.188 -3.296 1.00 81.94 85 THR A N 1
ATOM 707 C CA . THR A 1 85 ? 3.931 -13.590 -3.688 1.00 81.94 85 THR A CA 1
ATOM 708 C C . THR A 1 85 ? 2.742 -14.212 -2.956 1.00 81.94 85 THR A C 1
ATOM 710 O O . TH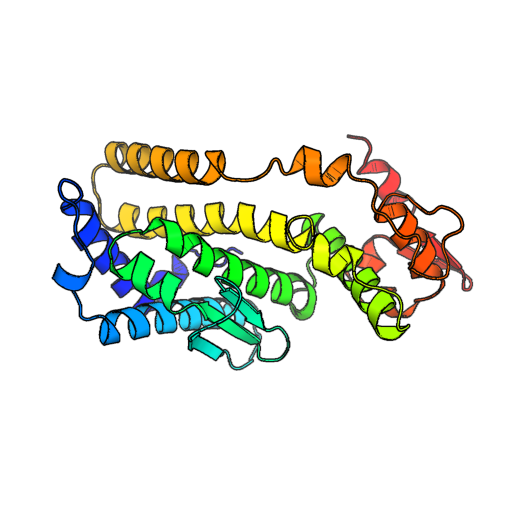R A 1 85 ? 1.854 -14.777 -3.598 1.00 81.94 85 THR A O 1
ATOM 713 N N . GLY A 1 86 ? 2.685 -14.052 -1.632 1.00 78.38 86 GLY A N 1
ATOM 714 C CA . GLY A 1 86 ? 1.593 -14.531 -0.780 1.00 78.38 86 GLY A CA 1
ATOM 715 C C . GLY A 1 86 ? 0.313 -13.690 -0.848 1.00 78.38 86 GLY A C 1
ATOM 716 O O . GLY A 1 86 ? -0.719 -14.153 -0.378 1.00 78.38 86 GLY A O 1
ATOM 717 N N . ASN A 1 87 ? 0.369 -12.485 -1.431 1.00 88.19 87 ASN A N 1
ATOM 718 C CA . ASN A 1 87 ? -0.700 -11.478 -1.390 1.00 88.19 87 ASN A CA 1
ATOM 719 C C . ASN A 1 87 ? -1.175 -11.198 0.043 1.00 88.19 87 ASN A C 1
ATOM 721 O O . ASN A 1 87 ? -2.370 -11.209 0.337 1.00 88.19 87 ASN A O 1
ATOM 725 N N . GLY A 1 88 ? -0.219 -11.021 0.951 1.00 93.69 88 GLY A N 1
ATOM 726 C CA . GLY A 1 88 ? -0.497 -10.965 2.377 1.00 93.69 88 GLY A CA 1
ATOM 727 C C . GLY A 1 88 ? 0.322 -9.929 3.117 1.00 93.69 88 GLY A C 1
ATOM 728 O O . GLY A 1 88 ? 1.359 -9.491 2.630 1.00 93.69 88 GLY A O 1
ATOM 729 N N . ILE A 1 89 ? -0.160 -9.557 4.296 1.00 96.25 89 ILE A N 1
ATOM 730 C CA . ILE A 1 89 ? 0.463 -8.585 5.190 1.00 96.25 89 ILE A CA 1
ATOM 731 C C . ILE A 1 89 ? 0.899 -9.304 6.468 1.00 96.25 89 ILE A C 1
ATOM 733 O O . ILE A 1 89 ? 0.124 -10.037 7.092 1.00 96.25 89 ILE A O 1
ATOM 737 N N . VAL A 1 90 ? 2.155 -9.088 6.843 1.00 95.00 90 VAL A N 1
ATOM 738 C CA . VAL A 1 90 ? 2.717 -9.430 8.150 1.00 95.00 90 VAL A CA 1
ATOM 739 C C . VAL A 1 90 ? 2.739 -8.163 8.997 1.00 95.00 90 VAL A C 1
ATOM 741 O O . VAL A 1 90 ? 3.157 -7.120 8.505 1.00 95.00 90 VAL A O 1
ATOM 744 N N . ILE A 1 91 ? 2.327 -8.257 10.260 1.00 96.44 91 ILE A N 1
ATOM 745 C CA . ILE A 1 91 ? 2.542 -7.226 11.285 1.00 96.44 91 ILE A CA 1
ATOM 746 C C . ILE A 1 91 ? 3.354 -7.851 12.424 1.00 96.44 91 ILE A C 1
ATOM 748 O O . ILE A 1 91 ? 3.105 -8.995 12.812 1.00 96.44 91 ILE A O 1
ATOM 752 N N . GLN A 1 92 ? 4.324 -7.121 12.969 1.00 95.69 92 GLN A N 1
ATOM 753 C CA . GLN A 1 92 ? 5.119 -7.599 14.098 1.00 95.69 92 GLN A CA 1
ATOM 754 C C . GLN A 1 92 ? 4.260 -7.698 15.374 1.00 95.69 92 GLN A C 1
ATOM 756 O O . GLN A 1 92 ? 3.471 -6.801 15.683 1.00 95.69 92 GLN A O 1
ATOM 761 N N . SER A 1 93 ? 4.458 -8.760 16.155 1.00 94.19 93 SER A N 1
ATOM 762 C CA . SER A 1 93 ? 3.863 -8.959 17.490 1.00 94.19 93 SER A CA 1
ATOM 763 C C . SER A 1 93 ? 3.995 -7.730 18.404 1.00 94.19 93 SER A C 1
ATOM 765 O O . SER A 1 93 ? 3.000 -7.232 18.929 1.00 94.19 93 SER A O 1
ATOM 767 N N . GLU A 1 94 ? 5.203 -7.175 18.527 1.00 94.75 94 GLU A N 1
ATOM 768 C CA . GLU A 1 94 ? 5.497 -5.998 19.362 1.00 94.75 94 GLU A CA 1
ATOM 769 C C . GLU A 1 94 ? 4.710 -4.742 18.938 1.00 94.75 94 GLU A C 1
ATOM 771 O O . GLU A 1 94 ? 4.326 -3.928 19.784 1.00 94.75 94 GLU A O 1
ATOM 776 N N . ILE A 1 95 ? 4.416 -4.596 17.641 1.00 94.88 95 ILE A N 1
ATOM 777 C CA . ILE A 1 95 ? 3.605 -3.499 17.091 1.00 94.88 95 ILE A CA 1
ATOM 778 C C . ILE A 1 95 ? 2.132 -3.703 17.458 1.00 94.88 95 ILE A C 1
ATOM 780 O O . ILE A 1 95 ? 1.491 -2.771 17.945 1.00 94.88 95 ILE A O 1
ATOM 784 N N . MET A 1 96 ? 1.608 -4.926 17.317 1.00 95.19 96 MET A N 1
ATOM 785 C CA . MET A 1 96 ? 0.240 -5.266 17.730 1.00 95.19 96 MET A CA 1
ATOM 786 C C . MET A 1 96 ? 0.028 -5.041 19.235 1.00 95.19 96 MET A C 1
ATOM 788 O O . MET A 1 96 ? -0.939 -4.389 19.638 1.00 95.19 96 MET A O 1
ATOM 792 N N . GLU A 1 97 ? 0.970 -5.496 20.068 1.00 94.88 97 GLU A N 1
ATOM 793 C CA . GLU A 1 97 ? 0.985 -5.215 21.506 1.00 94.88 97 GLU A CA 1
ATOM 794 C C . GLU A 1 97 ? 1.049 -3.711 21.810 1.00 94.88 97 GLU A C 1
ATOM 796 O O . GLU A 1 97 ? 0.400 -3.248 22.750 1.00 94.88 97 GLU A O 1
ATOM 801 N N . SER A 1 98 ? 1.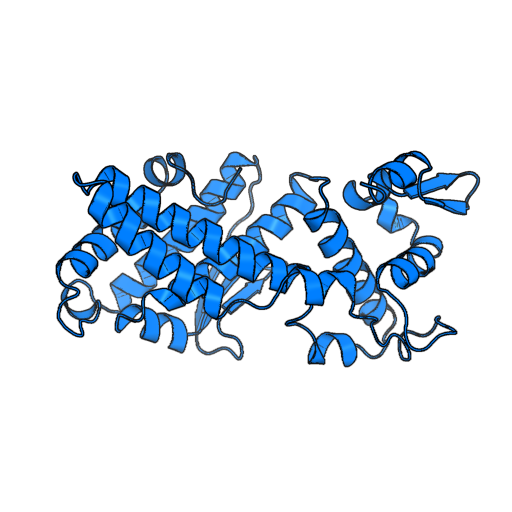823 -2.936 21.046 1.00 93.44 98 SER A N 1
ATOM 802 C CA . SER A 1 98 ? 1.963 -1.490 21.258 1.00 93.44 98 SER A CA 1
ATOM 803 C C . SER A 1 98 ? 0.668 -0.743 20.951 1.00 93.44 98 SER A C 1
ATOM 805 O O . SER A 1 98 ? 0.249 0.084 21.767 1.00 93.44 98 SER A O 1
ATOM 807 N N . ILE A 1 99 ? -0.020 -1.083 19.854 1.00 93.44 99 ILE A N 1
ATOM 808 C CA . ILE A 1 99 ? -1.347 -0.531 19.543 1.00 93.44 99 ILE A CA 1
ATOM 809 C C . ILE A 1 99 ? -2.340 -0.922 20.643 1.00 93.44 99 ILE A C 1
ATOM 811 O O . ILE A 1 99 ? -3.025 -0.050 21.175 1.00 93.44 99 ILE A O 1
ATOM 815 N N . TYR A 1 100 ? -2.381 -2.202 21.039 1.00 94.56 100 TYR A N 1
ATOM 816 C CA . TYR A 1 100 ? -3.268 -2.702 22.097 1.00 94.56 100 TYR A CA 1
ATOM 817 C C . TYR A 1 100 ? -3.070 -1.958 23.427 1.00 94.56 100 TYR A C 1
ATOM 819 O O . TYR A 1 100 ? -4.048 -1.572 24.062 1.00 94.56 100 TYR A O 1
ATOM 827 N N . LYS A 1 101 ? -1.824 -1.641 23.800 1.00 92.06 101 LYS A N 1
ATOM 828 C CA . LYS A 1 101 ? -1.479 -0.846 24.997 1.00 92.06 101 LYS A CA 1
ATOM 829 C C . LYS A 1 101 ? -1.880 0.638 24.916 1.00 92.06 101 LYS A C 1
ATOM 831 O O . LYS A 1 101 ? -1.681 1.362 25.888 1.00 92.06 101 LYS A O 1
ATOM 836 N N . GLY A 1 102 ? -2.461 1.084 23.799 1.00 87.38 102 GLY A N 1
ATOM 837 C CA . GLY A 1 102 ? -3.019 2.426 23.603 1.00 87.38 102 GLY A CA 1
ATOM 838 C C . GLY A 1 102 ? -2.197 3.352 22.700 1.00 87.38 102 GLY A C 1
ATOM 839 O O . GLY A 1 102 ? -2.626 4.480 22.460 1.00 87.38 102 GLY A O 1
ATOM 840 N N . ASN A 1 103 ? -1.055 2.895 22.172 1.00 87.31 103 ASN A N 1
ATOM 841 C CA . ASN A 1 103 ? -0.186 3.667 21.272 1.00 87.31 103 ASN A CA 1
ATOM 842 C C . ASN A 1 103 ? -0.759 3.606 19.843 1.00 87.31 103 ASN A C 1
ATOM 844 O O . ASN A 1 103 ? -0.292 2.875 18.967 1.00 87.31 103 ASN A O 1
ATOM 848 N N . ILE A 1 104 ? -1.885 4.294 19.654 1.00 84.94 104 ILE A N 1
ATOM 849 C CA . ILE A 1 104 ? -2.771 4.185 18.490 1.00 84.94 104 ILE A CA 1
ATOM 850 C C . ILE A 1 104 ? -2.104 4.613 17.172 1.00 84.94 104 ILE A C 1
ATOM 852 O O . ILE A 1 104 ? -2.491 4.143 16.104 1.00 84.94 104 ILE A O 1
ATOM 856 N N . GLU A 1 105 ? -1.074 5.454 17.242 1.00 84.12 105 GLU A N 1
ATOM 857 C CA . GLU A 1 105 ? -0.248 5.907 16.125 1.00 84.12 105 GLU A CA 1
ATOM 858 C C . GLU A 1 105 ? 0.466 4.761 15.392 1.00 84.12 105 GLU A C 1
ATOM 860 O O . GLU A 1 105 ? 0.679 4.859 14.184 1.00 84.12 105 GLU A O 1
ATOM 865 N N . TYR A 1 106 ? 0.743 3.636 16.061 1.00 90.00 106 TYR A N 1
ATOM 866 C CA . TYR A 1 106 ? 1.333 2.449 15.429 1.00 90.00 106 TYR A CA 1
ATOM 867 C C . TYR A 1 106 ? 0.387 1.742 14.443 1.00 90.00 106 TYR A C 1
ATOM 869 O O . TYR A 1 106 ? 0.851 0.939 13.634 1.00 90.00 106 TYR A O 1
ATOM 877 N N . LEU A 1 107 ? -0.910 2.088 14.405 1.00 91.12 107 LEU A N 1
ATOM 878 C CA . LEU A 1 107 ? -1.785 1.688 13.293 1.00 91.12 107 LEU A CA 1
ATOM 879 C C . LEU A 1 107 ? -1.278 2.219 11.943 1.00 91.12 107 LEU A C 1
ATOM 881 O O . LEU A 1 107 ? -1.573 1.605 10.923 1.00 91.12 107 LEU A O 1
ATOM 885 N N . SER A 1 108 ? -0.482 3.295 11.909 1.00 89.62 108 SER A N 1
ATOM 886 C CA . SER A 1 108 ? 0.162 3.775 10.675 1.00 89.62 108 SER A CA 1
ATOM 887 C C . SER A 1 108 ? 0.987 2.693 9.963 1.00 89.62 108 SER A C 1
ATOM 889 O O . SER A 1 108 ? 0.973 2.657 8.736 1.00 89.62 108 SER A O 1
ATOM 891 N N . VAL A 1 109 ? 1.600 1.751 10.696 1.00 92.88 109 VAL A N 1
ATOM 892 C CA . VAL A 1 109 ? 2.291 0.577 10.125 1.00 92.88 109 VAL A CA 1
ATOM 893 C C . VAL A 1 109 ? 1.311 -0.309 9.349 1.00 92.88 109 VAL A C 1
ATOM 895 O O . VAL A 1 109 ? 1.595 -0.735 8.236 1.00 92.88 109 VAL A O 1
ATOM 898 N N . VAL A 1 110 ? 0.105 -0.525 9.880 1.00 95.94 110 VAL A N 1
ATOM 899 C CA . VAL A 1 110 ? -0.947 -1.288 9.189 1.00 95.94 110 VAL A CA 1
ATOM 900 C C . VAL A 1 110 ? -1.380 -0.590 7.894 1.00 95.94 110 VAL A C 1
ATOM 902 O O . VAL A 1 110 ? -1.554 -1.247 6.868 1.00 95.94 110 VAL A O 1
ATOM 905 N N . PHE A 1 111 ? -1.514 0.740 7.908 1.00 96.19 111 PHE A N 1
ATOM 906 C CA . PHE A 1 111 ? -1.836 1.508 6.700 1.00 96.19 111 PHE A CA 1
ATOM 907 C C . PHE A 1 111 ? -0.676 1.544 5.689 1.00 96.19 111 PHE A C 1
ATOM 909 O O . PHE A 1 111 ? -0.938 1.525 4.490 1.00 96.19 111 PHE A O 1
ATOM 916 N N . HIS A 1 112 ? 0.580 1.513 6.141 1.00 94.81 112 HIS A N 1
ATOM 917 C CA . HIS A 1 112 ? 1.775 1.413 5.293 1.00 94.81 112 HIS A CA 1
ATOM 918 C C . HIS A 1 112 ? 1.773 0.116 4.468 1.00 94.81 112 HIS A C 1
ATOM 920 O O . HIS A 1 112 ? 1.825 0.169 3.237 1.00 94.81 112 HIS A O 1
ATOM 926 N N . GLU A 1 113 ? 1.582 -1.042 5.108 1.00 96.62 113 GLU A N 1
ATOM 927 C CA . GLU A 1 113 ? 1.512 -2.326 4.391 1.00 96.62 113 GLU A CA 1
ATOM 928 C C . GLU A 1 113 ? 0.294 -2.421 3.456 1.00 96.62 113 GLU A C 1
ATOM 930 O O . GLU A 1 113 ? 0.376 -2.983 2.359 1.00 96.62 113 GLU A O 1
ATOM 935 N N . LEU A 1 114 ? -0.840 -1.826 3.849 1.00 97.75 114 LEU A N 1
ATOM 936 C CA . LEU A 1 114 ? -2.019 -1.720 2.986 1.00 97.75 114 LEU A CA 1
ATOM 937 C C . LEU A 1 114 ? -1.745 -0.863 1.739 1.00 97.75 114 LEU A C 1
ATOM 939 O O . LEU A 1 114 ? -2.234 -1.208 0.660 1.00 97.75 114 LEU A O 1
ATOM 943 N N . VAL A 1 115 ? -0.936 0.201 1.835 1.00 96.69 115 VAL A N 1
ATOM 944 C CA . VAL A 1 115 ? -0.521 0.993 0.664 1.00 96.69 115 VAL A CA 1
ATOM 945 C C . VAL A 1 115 ? 0.428 0.209 -0.242 1.00 96.69 115 VAL A C 1
ATOM 947 O O . VAL A 1 115 ? 0.232 0.247 -1.455 1.00 96.69 115 VAL A O 1
ATOM 950 N N . HIS A 1 116 ? 1.383 -0.564 0.285 1.00 96.25 116 HIS A N 1
ATOM 951 C CA . HIS A 1 116 ? 2.195 -1.466 -0.550 1.00 96.25 116 HIS A CA 1
ATOM 952 C C . HIS A 1 116 ? 1.320 -2.459 -1.336 1.00 96.25 116 HIS A C 1
ATOM 954 O O . HIS A 1 116 ? 1.485 -2.628 -2.550 1.00 96.25 116 HIS A O 1
ATOM 960 N N . PHE A 1 117 ? 0.318 -3.048 -0.678 1.00 97.50 117 PHE A N 1
ATOM 961 C CA . PHE A 1 117 ? -0.694 -3.878 -1.332 1.00 97.50 117 PHE A CA 1
ATOM 962 C C . PHE A 1 117 ? -1.501 -3.110 -2.404 1.00 97.50 117 PHE A C 1
ATOM 964 O O . PHE A 1 117 ? -1.715 -3.637 -3.505 1.00 97.50 117 PHE A O 1
ATOM 971 N N . GLN A 1 118 ? -1.917 -1.863 -2.137 1.00 96.38 118 GLN A N 1
ATOM 972 C CA . GLN A 1 118 ? -2.586 -1.021 -3.136 1.00 96.38 118 GLN A CA 1
ATOM 973 C C . GLN A 1 118 ? -1.678 -0.775 -4.343 1.00 96.38 118 GLN A C 1
ATOM 975 O O . GLN A 1 118 ? -2.103 -1.010 -5.471 1.00 96.38 118 GLN A O 1
ATOM 980 N N . VAL A 1 119 ? -0.444 -0.316 -4.129 1.00 95.31 119 VAL A N 1
ATOM 981 C CA . VAL A 1 119 ? 0.526 0.015 -5.185 1.00 95.31 119 VAL A CA 1
ATOM 982 C C . VAL A 1 119 ? 0.798 -1.201 -6.067 1.00 95.31 119 VAL A C 1
ATOM 984 O O . VAL A 1 119 ? 0.793 -1.094 -7.296 1.00 95.31 119 VAL A O 1
ATOM 987 N N . TYR A 1 120 ? 0.945 -2.382 -5.464 1.00 95.62 120 TYR A N 1
ATOM 988 C CA . TYR A 1 120 ? 1.045 -3.644 -6.189 1.00 95.62 120 TYR A CA 1
ATOM 989 C C . TYR A 1 120 ? -0.173 -3.897 -7.096 1.00 95.62 120 TYR A C 1
ATOM 991 O O . TYR A 1 120 ? -0.008 -4.270 -8.262 1.00 95.62 120 TYR A O 1
ATOM 999 N N . CYS A 1 121 ? -1.392 -3.657 -6.607 1.00 95.94 121 CYS A N 1
ATOM 1000 C CA . CYS A 1 121 ? -2.621 -3.811 -7.389 1.00 95.94 121 CYS A CA 1
ATOM 1001 C C . CYS A 1 121 ? -2.793 -2.731 -8.476 1.00 95.94 121 CYS A C 1
ATOM 1003 O O . CYS A 1 121 ? -3.244 -3.033 -9.588 1.00 95.94 121 CYS A O 1
ATOM 1005 N N . ASP A 1 122 ? -2.406 -1.491 -8.177 1.00 96.00 122 ASP A N 1
ATOM 1006 C CA . ASP A 1 122 ? -2.445 -0.332 -9.071 1.00 96.00 122 ASP A CA 1
ATOM 1007 C C . ASP A 1 122 ? -1.499 -0.516 -10.265 1.00 96.00 122 ASP A C 1
ATOM 1009 O O . ASP A 1 122 ? -1.883 -0.242 -11.408 1.00 96.00 122 ASP A O 1
ATOM 1013 N N . ILE A 1 123 ? -0.305 -1.067 -10.021 1.00 95.62 123 ILE A N 1
ATOM 1014 C CA . ILE A 1 123 ? 0.679 -1.405 -11.055 1.00 95.62 123 ILE A CA 1
ATOM 1015 C C . ILE A 1 123 ? 0.231 -2.625 -11.874 1.00 95.62 123 ILE A C 1
ATOM 1017 O O . ILE A 1 123 ? 0.133 -2.530 -13.100 1.00 95.62 123 ILE A O 1
ATOM 1021 N N . ASN A 1 124 ? -0.043 -3.763 -11.224 1.00 94.75 124 ASN A N 1
ATOM 1022 C CA . ASN A 1 124 ? -0.160 -5.056 -11.913 1.00 94.75 124 ASN A CA 1
ATOM 1023 C C . ASN A 1 124 ? -1.551 -5.333 -12.505 1.00 94.75 124 ASN A C 1
ATOM 1025 O O . ASN A 1 124 ? -1.650 -5.879 -13.608 1.00 94.75 124 ASN A O 1
ATOM 1029 N N . TYR A 1 125 ? -2.626 -4.961 -11.801 1.00 95.19 125 TYR A N 1
ATOM 1030 C CA . TYR A 1 125 ? -4.001 -5.287 -12.202 1.00 95.19 125 TYR A CA 1
ATOM 1031 C C . TYR A 1 125 ? -4.714 -4.106 -12.859 1.00 95.19 125 TYR A C 1
ATOM 1033 O O . TYR A 1 125 ? -5.217 -4.235 -13.974 1.00 95.19 125 TYR A O 1
ATOM 1041 N N . ARG A 1 126 ? -4.730 -2.941 -12.198 1.00 95.75 126 ARG A N 1
ATOM 1042 C CA . ARG A 1 126 ? -5.384 -1.729 -12.727 1.00 95.75 126 ARG A CA 1
ATOM 1043 C C . ARG A 1 126 ? -4.553 -1.018 -13.796 1.00 95.75 126 ARG A C 1
ATOM 1045 O O . ARG A 1 126 ? -5.112 -0.231 -14.556 1.00 95.75 126 ARG A O 1
ATOM 1052 N N . LYS A 1 127 ? -3.246 -1.303 -13.864 1.00 95.69 127 LYS A N 1
ATOM 1053 C CA . LYS A 1 127 ? -2.301 -0.790 -14.872 1.00 95.69 127 LYS A CA 1
ATOM 1054 C C . LYS A 1 127 ? -2.255 0.742 -14.951 1.00 95.69 127 LYS A C 1
ATOM 1056 O O . LYS A 1 127 ? -2.075 1.303 -16.036 1.00 95.69 127 LYS A O 1
ATOM 1061 N N . ILE A 1 128 ? -2.420 1.403 -13.802 1.00 94.44 128 ILE A N 1
ATOM 1062 C CA . ILE A 1 128 ? -2.424 2.868 -13.670 1.00 94.44 128 ILE A CA 1
ATOM 1063 C C . ILE A 1 128 ? -1.104 3.434 -14.167 1.00 94.44 128 ILE A C 1
ATOM 1065 O O . ILE A 1 128 ? -0.054 2.866 -13.890 1.00 94.44 128 ILE A O 1
ATOM 1069 N N . VAL A 1 129 ? -1.179 4.572 -14.854 1.00 94.06 129 VAL A N 1
ATOM 1070 C CA . VAL A 1 129 ? -0.025 5.373 -15.259 1.00 94.06 129 VAL A CA 1
ATOM 1071 C C . VAL A 1 129 ? -0.137 6.747 -14.597 1.00 94.06 129 VAL A C 1
ATOM 1073 O O . VAL A 1 129 ? -0.914 7.593 -15.036 1.00 94.06 129 VAL A O 1
ATOM 1076 N N . ASN A 1 130 ? 0.631 6.955 -13.531 1.00 90.50 130 ASN A N 1
ATOM 1077 C CA . ASN A 1 130 ? 0.883 8.249 -12.886 1.00 90.50 130 ASN A CA 1
ATOM 1078 C C . ASN A 1 130 ? 2.367 8.324 -12.468 1.00 90.50 130 ASN A C 1
ATOM 1080 O O . ASN A 1 130 ? 3.112 7.374 -12.702 1.00 90.50 130 ASN A O 1
ATOM 1084 N N . GLU A 1 131 ? 2.811 9.439 -11.884 1.00 86.50 131 GLU A N 1
ATOM 1085 C CA . GLU A 1 131 ? 4.225 9.628 -11.522 1.00 86.50 131 GLU A CA 1
ATOM 1086 C C . GLU A 1 131 ? 4.729 8.572 -10.525 1.00 86.50 131 GLU A C 1
ATOM 1088 O O . GLU A 1 131 ? 5.772 7.962 -10.763 1.00 86.50 131 GLU A O 1
ATOM 1093 N N . ASP A 1 132 ? 3.961 8.275 -9.475 1.00 87.75 132 ASP A N 1
ATOM 1094 C CA . ASP A 1 132 ? 4.361 7.327 -8.429 1.00 87.75 132 ASP A CA 1
ATOM 1095 C C . ASP A 1 132 ? 4.438 5.887 -8.956 1.00 87.75 132 ASP A C 1
ATOM 1097 O O . ASP A 1 132 ? 5.468 5.233 -8.813 1.00 87.75 132 ASP A O 1
ATOM 1101 N N . THR A 1 133 ? 3.405 5.395 -9.653 1.00 92.19 133 THR A N 1
ATOM 1102 C CA . THR A 1 133 ? 3.406 4.029 -10.225 1.00 92.19 133 THR A CA 1
ATOM 1103 C C . THR A 1 133 ? 4.491 3.837 -11.283 1.00 92.19 133 THR A C 1
ATOM 1105 O O . THR A 1 133 ? 5.091 2.764 -11.353 1.00 92.19 133 THR A O 1
ATOM 1108 N N . VAL A 1 134 ? 4.799 4.876 -12.069 1.00 91.44 134 VAL A N 1
ATOM 1109 C CA . VAL A 1 134 ? 5.971 4.916 -12.956 1.00 91.44 134 VAL A CA 1
ATOM 1110 C C . VAL A 1 134 ? 7.256 4.776 -12.150 1.00 91.44 134 VAL A C 1
ATOM 1112 O O . VAL A 1 134 ? 8.078 3.909 -12.448 1.00 91.44 134 VAL A O 1
ATOM 1115 N N . ARG A 1 135 ? 7.452 5.636 -11.148 1.00 88.31 135 ARG A N 1
ATOM 1116 C CA . ARG A 1 135 ? 8.706 5.754 -10.401 1.00 88.31 135 ARG A CA 1
ATOM 1117 C C . ARG A 1 135 ? 9.008 4.490 -9.598 1.00 88.31 135 ARG A C 1
ATOM 1119 O O . ARG A 1 135 ? 10.117 3.961 -9.674 1.00 88.31 135 ARG A O 1
ATOM 1126 N N . ILE A 1 136 ? 8.000 3.974 -8.901 1.00 90.38 136 ILE A N 1
ATOM 1127 C CA . ILE A 1 136 ? 8.051 2.735 -8.123 1.00 90.38 136 ILE A CA 1
ATOM 1128 C C . ILE A 1 136 ? 8.379 1.550 -9.030 1.00 90.38 136 ILE A C 1
ATOM 1130 O O . ILE A 1 136 ? 9.300 0.789 -8.733 1.00 90.38 136 ILE A O 1
ATOM 1134 N N . LEU A 1 137 ? 7.695 1.417 -10.173 1.00 93.94 137 LEU A N 1
ATOM 1135 C CA . LEU A 1 137 ? 7.994 0.343 -11.116 1.00 93.94 137 LEU A CA 1
ATOM 1136 C C . LEU A 1 137 ? 9.418 0.461 -11.679 1.00 93.94 137 LEU A C 1
ATOM 1138 O O . LEU A 1 137 ? 10.111 -0.550 -11.742 1.00 93.94 137 LEU A O 1
ATOM 1142 N N . LYS A 1 138 ? 9.885 1.661 -12.054 1.00 91.12 138 LYS A N 1
ATOM 1143 C CA . LYS A 1 138 ? 11.270 1.859 -12.520 1.00 91.12 138 LYS A CA 1
ATOM 1144 C C . LYS A 1 138 ? 12.285 1.364 -11.488 1.00 91.12 138 LYS A C 1
ATOM 1146 O O . LYS A 1 138 ? 13.190 0.614 -11.844 1.00 91.12 138 LYS A O 1
ATOM 1151 N N . GLU A 1 139 ? 12.133 1.745 -10.219 1.00 87.50 139 GLU A N 1
ATOM 1152 C CA . GLU A 1 139 ? 13.075 1.357 -9.162 1.00 87.50 139 GLU A CA 1
ATOM 1153 C C . GLU A 1 139 ? 12.999 -0.152 -8.841 1.00 87.50 139 GLU A C 1
ATOM 1155 O O . GLU A 1 139 ? 14.048 -0.786 -8.694 1.00 87.50 139 GLU A O 1
ATOM 1160 N N . LYS A 1 140 ? 11.801 -0.765 -8.878 1.00 89.56 140 LYS A N 1
ATOM 1161 C CA . LYS A 1 140 ? 11.629 -2.233 -8.822 1.00 89.56 140 LYS A CA 1
ATOM 1162 C C . LYS A 1 140 ? 12.311 -2.951 -9.985 1.00 89.56 140 LYS A C 1
ATOM 1164 O O . LYS A 1 140 ? 13.037 -3.912 -9.753 1.00 89.56 140 LYS A O 1
ATOM 1169 N N . LEU A 1 141 ? 12.130 -2.488 -11.223 1.00 91.81 141 LEU A N 1
ATOM 1170 C CA . LEU A 1 141 ? 12.725 -3.107 -12.414 1.00 91.81 141 LEU A CA 1
ATOM 1171 C C . LEU A 1 141 ? 14.261 -3.053 -12.391 1.00 91.81 141 LEU A C 1
ATOM 1173 O O . LEU A 1 141 ? 14.901 -4.046 -12.740 1.00 91.81 141 LEU A O 1
ATOM 1177 N N . ILE A 1 142 ? 14.863 -1.954 -11.914 1.00 86.69 142 ILE A N 1
ATOM 1178 C CA . ILE A 1 142 ? 16.319 -1.893 -11.698 1.00 86.69 142 ILE A CA 1
ATOM 1179 C C . ILE A 1 142 ? 16.738 -2.886 -10.604 1.00 86.69 142 ILE A C 1
ATOM 1181 O O . ILE A 1 142 ? 17.675 -3.651 -10.817 1.00 86.69 142 ILE A O 1
ATOM 1185 N N . ARG A 1 143 ? 16.036 -2.938 -9.462 1.00 83.94 143 ARG A N 1
ATOM 1186 C CA . ARG A 1 143 ? 16.350 -3.890 -8.379 1.00 83.94 143 ARG A CA 1
ATOM 1187 C C . ARG A 1 143 ? 16.253 -5.348 -8.847 1.00 83.94 143 ARG A C 1
ATOM 1189 O O . ARG A 1 143 ? 17.149 -6.136 -8.558 1.00 83.94 143 ARG A O 1
ATOM 1196 N N . PHE A 1 144 ? 15.216 -5.707 -9.605 1.00 87.25 144 PHE A N 1
ATOM 1197 C CA . PHE A 1 144 ? 15.087 -7.046 -10.184 1.00 87.25 144 PHE A CA 1
ATOM 1198 C C . PHE A 1 144 ? 16.227 -7.352 -11.161 1.00 87.25 144 PHE A C 1
ATOM 1200 O O . PHE A 1 144 ? 16.794 -8.436 -11.084 1.00 87.25 144 PHE A O 1
ATOM 1207 N N . TYR A 1 145 ? 16.640 -6.393 -11.996 1.00 86.50 145 TYR A N 1
ATOM 1208 C CA . TYR A 1 145 ? 17.796 -6.557 -12.883 1.00 86.50 145 TYR A CA 1
ATOM 1209 C C . TYR A 1 145 ? 19.098 -6.830 -12.115 1.00 86.50 145 TYR A C 1
ATOM 1211 O O . TYR A 1 145 ? 19.856 -7.720 -12.497 1.00 86.50 145 TYR A O 1
ATOM 1219 N N . VAL A 1 146 ? 19.341 -6.099 -11.019 1.00 81.75 146 VAL A N 1
ATOM 1220 C CA . VAL A 1 146 ? 20.499 -6.293 -10.127 1.00 81.75 146 VAL A CA 1
ATOM 1221 C C . VAL A 1 146 ? 20.533 -7.724 -9.584 1.00 81.75 146 VAL A C 1
ATOM 1223 O O . VAL A 1 146 ? 21.553 -8.401 -9.718 1.00 81.75 146 VAL A O 1
ATOM 1226 N N . VAL A 1 147 ? 19.403 -8.209 -9.060 1.00 82.44 147 VAL A N 1
ATOM 1227 C CA . VAL A 1 147 ? 19.280 -9.563 -8.495 1.00 82.44 147 VAL A CA 1
ATOM 1228 C C . VAL A 1 147 ? 19.385 -10.650 -9.575 1.00 82.44 147 VAL A C 1
ATOM 1230 O O . VAL A 1 147 ? 20.156 -11.592 -9.406 1.00 82.44 147 VAL A O 1
ATOM 1233 N N . GLU A 1 148 ? 18.685 -10.517 -10.709 1.00 85.44 148 GLU A N 1
ATOM 1234 C CA . GLU A 1 148 ? 18.735 -11.474 -11.835 1.00 85.44 148 GLU A CA 1
ATOM 1235 C C . GLU A 1 148 ? 20.164 -11.692 -12.367 1.00 85.44 148 GLU A C 1
ATOM 1237 O O . GLU A 1 148 ? 20.503 -12.795 -12.798 1.00 85.44 148 GLU A O 1
ATOM 1242 N N . HIS A 1 149 ? 21.009 -10.656 -12.328 1.00 82.12 149 HIS A N 1
ATOM 1243 C CA . HIS A 1 149 ? 22.378 -10.692 -12.854 1.00 82.12 149 HIS A CA 1
ATOM 1244 C C . HIS A 1 149 ? 23.444 -10.965 -11.778 1.00 82.12 149 HIS A C 1
ATOM 1246 O O . HIS A 1 149 ? 24.629 -11.016 -12.105 1.00 82.12 149 HIS A O 1
ATOM 1252 N N . ASN A 1 150 ? 23.045 -11.218 -10.523 1.00 79.38 150 ASN A N 1
ATOM 1253 C CA . ASN A 1 150 ? 23.940 -11.432 -9.374 1.00 79.38 150 ASN A CA 1
ATOM 1254 C C . ASN A 1 150 ? 24.902 -10.249 -9.124 1.00 79.38 150 ASN A C 1
ATOM 1256 O O . ASN A 1 150 ? 26.059 -10.443 -8.743 1.00 79.38 150 ASN A O 1
ATOM 1260 N N . PHE A 1 151 ? 24.433 -9.021 -9.353 1.00 78.56 151 PHE A N 1
ATOM 1261 C CA . PHE A 1 151 ? 25.141 -7.814 -8.931 1.00 78.56 151 PHE A CA 1
ATOM 1262 C C . PHE A 1 151 ? 24.921 -7.553 -7.436 1.00 78.56 151 PHE A C 1
ATOM 1264 O O . PHE A 1 151 ? 23.943 -8.011 -6.850 1.00 78.56 151 PHE A O 1
ATOM 1271 N N . ASP A 1 152 ? 25.840 -6.811 -6.819 1.00 74.00 152 ASP A N 1
ATOM 1272 C CA . ASP A 1 152 ? 25.750 -6.470 -5.398 1.00 74.00 152 ASP A CA 1
ATOM 1273 C C . ASP A 1 152 ? 24.591 -5.494 -5.137 1.00 74.00 152 ASP A C 1
ATOM 1275 O O . ASP A 1 152 ? 24.602 -4.349 -5.599 1.00 74.00 152 ASP A O 1
ATOM 1279 N N . ASP A 1 153 ? 23.606 -5.953 -4.367 1.00 70.94 153 ASP A N 1
ATOM 1280 C CA . ASP A 1 153 ? 22.442 -5.183 -3.944 1.00 70.94 153 ASP A CA 1
ATOM 1281 C C . ASP A 1 153 ? 22.627 -4.521 -2.565 1.00 70.94 153 ASP A C 1
ATOM 1283 O O . ASP A 1 153 ? 21.672 -3.962 -2.029 1.00 70.94 153 ASP A O 1
ATOM 1287 N N . SER A 1 154 ? 23.847 -4.472 -2.008 1.00 68.56 154 SER A N 1
ATOM 1288 C CA . SER A 1 154 ? 24.130 -3.795 -0.729 1.00 68.56 154 SER A CA 1
ATOM 1289 C C . SER A 1 154 ? 23.692 -2.326 -0.702 1.00 68.56 154 SER A C 1
ATOM 1291 O O . SER A 1 154 ? 23.249 -1.839 0.342 1.00 68.56 154 SER A O 1
ATOM 1293 N N . TYR A 1 155 ? 23.739 -1.625 -1.846 1.00 65.38 155 TYR A N 1
ATOM 1294 C CA . TYR A 1 155 ? 23.154 -0.287 -1.968 1.00 65.38 155 TYR A CA 1
ATOM 1295 C C . TYR A 1 155 ? 21.650 -0.313 -1.674 1.00 65.38 155 TYR A C 1
ATOM 1297 O O . TYR A 1 155 ? 21.171 0.486 -0.875 1.00 65.38 155 TYR A O 1
ATOM 1305 N N . TYR A 1 156 ? 20.927 -1.247 -2.290 1.00 66.44 156 TYR A N 1
ATOM 1306 C CA . TYR A 1 156 ? 19.490 -1.428 -2.130 1.00 66.44 156 TYR A CA 1
ATOM 1307 C C . TYR A 1 156 ? 19.155 -1.836 -0.685 1.00 66.44 156 TYR A C 1
ATOM 1309 O O . TYR A 1 156 ? 18.435 -1.112 0.003 1.00 66.44 156 TYR A O 1
ATOM 1317 N N . TYR A 1 157 ? 19.773 -2.904 -0.172 1.00 63.91 157 TYR A N 1
ATOM 1318 C CA . TYR A 1 157 ? 19.576 -3.390 1.200 1.00 63.91 157 TYR A CA 1
ATOM 1319 C C . TYR A 1 157 ? 19.839 -2.304 2.262 1.00 63.91 157 TYR A C 1
ATOM 1321 O O . TYR A 1 157 ? 19.045 -2.120 3.182 1.00 63.91 157 TYR A O 1
ATOM 1329 N N . GLY A 1 158 ? 20.920 -1.530 2.115 1.00 62.34 158 GLY A N 1
ATOM 1330 C CA . GLY A 1 158 ? 21.291 -0.461 3.049 1.00 62.34 158 GLY A CA 1
ATOM 1331 C C . GLY A 1 158 ? 20.511 0.854 2.905 1.00 62.34 158 GLY A C 1
ATOM 1332 O O . GLY A 1 158 ? 20.724 1.761 3.709 1.00 62.34 158 GLY A O 1
ATOM 1333 N N . ASN A 1 159 ? 19.645 1.001 1.894 1.00 65.75 159 ASN A N 1
ATOM 1334 C CA . ASN A 1 159 ? 18.930 2.252 1.595 1.00 65.75 159 ASN A CA 1
ATOM 1335 C C . ASN A 1 159 ? 17.422 2.057 1.351 1.00 65.75 159 ASN A C 1
ATOM 1337 O O . ASN A 1 159 ? 16.807 2.937 0.750 1.00 65.75 159 ASN A O 1
ATOM 1341 N N . TYR A 1 160 ? 16.820 0.955 1.820 1.00 68.88 160 TYR A N 1
ATOM 1342 C CA . TYR A 1 160 ? 15.400 0.649 1.577 1.00 68.88 160 TYR A CA 1
ATOM 1343 C C . TYR A 1 160 ? 14.466 1.817 1.945 1.00 68.88 160 TYR A C 1
ATOM 1345 O O . TYR A 1 160 ? 13.706 2.265 1.098 1.00 68.88 160 TYR A O 1
ATOM 1353 N N . GLN A 1 161 ? 14.664 2.446 3.109 1.00 66.88 161 GLN A N 1
ATOM 1354 C CA . GLN A 1 161 ? 13.980 3.670 3.573 1.00 66.88 161 GLN A CA 1
ATOM 1355 C C . GLN A 1 161 ? 14.017 4.887 2.612 1.00 66.88 161 GLN A C 1
ATOM 1357 O O . GLN A 1 161 ? 13.405 5.915 2.891 1.00 66.88 161 GLN A O 1
ATOM 1362 N N . TYR A 1 162 ? 14.771 4.823 1.509 1.00 70.19 162 TYR A N 1
ATOM 1363 C CA . TYR A 1 162 ? 14.833 5.846 0.461 1.00 70.19 162 TYR A CA 1
ATOM 1364 C C . TYR A 1 162 ? 14.293 5.366 -0.899 1.00 70.19 162 TYR A C 1
ATOM 1366 O O . TYR A 1 162 ? 14.418 6.109 -1.879 1.00 70.19 162 TYR A O 1
ATOM 1374 N N . TYR A 1 163 ? 13.735 4.154 -0.998 1.00 79.38 163 TYR A N 1
ATOM 1375 C CA . TYR A 1 163 ? 13.022 3.678 -2.185 1.00 79.38 163 TYR A CA 1
ATOM 1376 C C . TYR A 1 163 ? 11.753 4.492 -2.405 1.00 79.38 163 TYR A C 1
ATOM 1378 O O . TYR A 1 163 ? 11.004 4.768 -1.473 1.00 79.38 163 TYR A O 1
ATOM 1386 N N . SER A 1 164 ? 11.448 4.773 -3.664 1.00 82.25 164 SER A N 1
ATOM 1387 C CA . SER A 1 164 ? 10.261 5.535 -4.054 1.00 82.25 164 SER A CA 1
ATOM 1388 C C . SER A 1 164 ? 8.948 4.896 -3.581 1.00 82.25 164 SER A C 1
ATOM 1390 O O . SER A 1 164 ? 7.978 5.611 -3.377 1.00 82.25 164 SER A O 1
ATOM 1392 N N . GLU A 1 165 ? 8.917 3.575 -3.378 1.00 87.44 165 GLU A N 1
ATOM 1393 C CA . GLU A 1 165 ? 7.749 2.866 -2.839 1.00 87.44 165 GLU A CA 1
ATOM 1394 C C . GLU A 1 165 ? 7.576 3.088 -1.336 1.00 87.44 165 GLU A C 1
ATOM 1396 O O . GLU A 1 165 ? 6.496 3.457 -0.899 1.00 87.44 165 GLU A O 1
ATOM 1401 N N . GLU A 1 166 ? 8.649 2.938 -0.564 1.00 87.06 166 GLU A N 1
ATOM 1402 C CA . GLU A 1 166 ? 8.646 3.046 0.898 1.00 87.06 166 GLU A CA 1
ATOM 1403 C C . GLU A 1 166 ? 8.312 4.478 1.339 1.00 87.06 166 GLU A C 1
ATOM 1405 O O . GLU A 1 166 ? 7.511 4.691 2.249 1.00 87.06 166 GLU A O 1
ATOM 1410 N N . VAL A 1 167 ? 8.879 5.498 0.676 1.00 84.12 167 VAL A N 1
ATOM 1411 C CA . VAL A 1 167 ? 8.563 6.897 1.019 1.00 84.12 167 VAL A CA 1
ATOM 1412 C C . VAL A 1 167 ? 7.172 7.316 0.507 1.00 84.12 167 VAL A C 1
ATOM 1414 O O . VAL A 1 167 ? 6.529 8.157 1.134 1.00 84.12 167 VAL A O 1
ATOM 1417 N N . PHE A 1 168 ? 6.651 6.689 -0.558 1.00 87.44 168 PHE A N 1
ATOM 1418 C CA . PHE A 1 168 ? 5.246 6.849 -0.961 1.00 87.44 168 PHE A CA 1
ATOM 1419 C C . PHE A 1 168 ? 4.303 6.200 0.062 1.00 87.44 168 PHE A C 1
ATOM 1421 O O . PHE A 1 168 ? 3.368 6.848 0.529 1.00 87.44 168 PHE A O 1
ATOM 1428 N N . ALA A 1 169 ? 4.581 4.956 0.465 1.00 91.12 169 ALA A N 1
ATOM 1429 C CA . ALA A 1 169 ? 3.796 4.208 1.439 1.00 91.12 169 ALA A CA 1
ATOM 1430 C C . ALA A 1 169 ? 3.727 4.928 2.787 1.00 91.12 169 ALA A C 1
ATOM 1432 O O . ALA A 1 169 ? 2.640 5.081 3.330 1.00 91.12 169 ALA A O 1
ATOM 1433 N N . ASN A 1 170 ? 4.842 5.475 3.281 1.00 87.06 170 ASN A N 1
ATOM 1434 C CA . ASN A 1 170 ? 4.854 6.302 4.492 1.00 87.06 170 ASN A CA 1
ATOM 1435 C C . ASN A 1 170 ? 3.948 7.545 4.389 1.00 87.06 170 ASN A C 1
ATOM 1437 O O . ASN A 1 170 ? 3.194 7.832 5.317 1.00 87.06 170 ASN A O 1
ATOM 1441 N N . ASN A 1 171 ? 3.978 8.269 3.266 1.00 85.38 171 ASN A N 1
ATOM 1442 C CA . ASN A 1 171 ? 3.158 9.471 3.086 1.00 85.38 171 ASN A CA 1
ATOM 1443 C C . ASN A 1 171 ? 1.664 9.155 2.910 1.00 85.38 171 ASN A C 1
ATOM 1445 O O . ASN A 1 171 ? 0.812 9.806 3.522 1.00 85.38 171 ASN A O 1
ATOM 1449 N N . GLU A 1 172 ? 1.336 8.154 2.096 1.00 90.75 172 GLU A N 1
ATOM 1450 C CA . GLU A 1 172 ? -0.048 7.770 1.812 1.00 90.75 172 GLU A CA 1
ATOM 1451 C C . GLU A 1 172 ? -0.676 6.971 2.967 1.00 90.75 172 GLU A C 1
ATOM 1453 O O . GLU A 1 172 ? -1.879 7.081 3.190 1.00 90.75 172 GLU A O 1
ATOM 1458 N N . ALA A 1 173 ? 0.111 6.266 3.789 1.00 91.81 173 ALA A N 1
ATOM 1459 C CA . ALA A 1 173 ? -0.373 5.654 5.029 1.00 91.81 173 ALA A CA 1
ATOM 1460 C C . ALA A 1 173 ? -0.957 6.695 5.987 1.00 91.81 173 ALA A C 1
ATOM 1462 O O . ALA A 1 173 ? -2.026 6.471 6.550 1.00 91.81 173 ALA A O 1
ATOM 1463 N N . ILE A 1 174 ? -0.303 7.856 6.131 1.00 88.62 174 ILE A N 1
ATOM 1464 C CA . ILE A 1 174 ? -0.825 8.975 6.928 1.00 88.62 174 ILE A CA 1
ATOM 1465 C C . ILE A 1 174 ? -2.151 9.466 6.331 1.00 88.62 174 ILE A C 1
ATOM 1467 O O . ILE A 1 174 ? -3.114 9.659 7.071 1.00 88.62 174 ILE A O 1
ATOM 1471 N N . ASN A 1 175 ? -2.242 9.599 5.003 1.00 89.44 175 ASN A N 1
ATOM 1472 C CA . ASN A 1 175 ? -3.474 10.016 4.324 1.00 89.44 175 ASN A CA 1
ATOM 1473 C C . ASN A 1 175 ? -4.626 9.019 4.570 1.00 89.44 175 ASN A C 1
ATOM 1475 O O . ASN A 1 175 ? -5.710 9.424 4.991 1.00 89.44 175 ASN A O 1
ATOM 1479 N N . GLN A 1 176 ? -4.390 7.717 4.375 1.00 92.69 176 GLN A N 1
ATOM 1480 C CA . GLN A 1 176 ? -5.390 6.659 4.579 1.00 92.69 176 GLN A CA 1
ATOM 1481 C C . GLN A 1 176 ? -5.775 6.491 6.062 1.00 92.69 176 GLN A C 1
ATOM 1483 O O . GLN A 1 176 ? -6.947 6.266 6.366 1.00 92.69 176 GLN A O 1
ATOM 1488 N N . PHE A 1 177 ? -4.835 6.666 6.995 1.00 90.12 177 PHE A N 1
ATOM 1489 C CA . PHE A 1 177 ? -5.081 6.619 8.442 1.00 90.12 177 PHE A CA 1
ATOM 1490 C C . PHE A 1 177 ? -5.930 7.810 8.919 1.00 90.12 177 PHE A C 1
ATOM 1492 O O . PHE A 1 177 ? -6.928 7.620 9.618 1.00 90.12 177 PHE A O 1
ATOM 1499 N N . VAL A 1 178 ? -5.602 9.030 8.476 1.00 85.75 178 VAL A N 1
ATOM 1500 C CA . VAL A 1 178 ? -6.396 10.242 8.753 1.00 85.75 178 VAL A CA 1
ATOM 1501 C C . VAL A 1 178 ? -7.790 10.137 8.121 1.00 85.75 178 VAL A C 1
ATOM 1503 O O . VAL A 1 178 ? -8.776 10.480 8.775 1.00 85.75 178 VAL A O 1
ATOM 1506 N N . GLN A 1 179 ? -7.909 9.590 6.907 1.00 89.31 179 GLN A N 1
ATOM 1507 C CA . GLN A 1 179 ? -9.195 9.329 6.248 1.00 89.31 179 GLN A CA 1
ATOM 1508 C C . GLN A 1 179 ? -10.032 8.273 6.993 1.00 89.31 179 GLN A C 1
ATOM 1510 O O . GLN A 1 179 ? -11.234 8.461 7.185 1.00 89.31 179 GLN A O 1
ATOM 1515 N N . PHE A 1 180 ? -9.420 7.194 7.489 1.00 90.81 180 PHE A N 1
ATOM 1516 C CA . PHE A 1 180 ? -10.106 6.217 8.341 1.00 90.81 180 PHE A CA 1
ATOM 1517 C C . PHE A 1 180 ? -10.656 6.882 9.610 1.00 90.81 180 PHE A C 1
ATOM 1519 O O . PHE A 1 180 ? -11.839 6.736 9.925 1.00 90.81 180 PHE A O 1
ATOM 1526 N N . PHE A 1 181 ? -9.842 7.695 10.289 1.00 86.06 181 PHE A N 1
ATOM 1527 C CA . PHE A 1 181 ? -10.254 8.428 11.490 1.00 86.06 181 PHE A CA 1
ATOM 1528 C C . PHE A 1 181 ? -11.354 9.455 11.191 1.00 86.06 181 PHE A C 1
ATOM 1530 O O . PHE A 1 181 ? -12.301 9.579 11.975 1.00 86.06 181 PHE A O 1
ATOM 1537 N N . TYR A 1 182 ? -11.296 10.125 10.036 1.00 84.81 182 TYR A N 1
ATOM 1538 C CA . TYR A 1 182 ? -12.359 11.012 9.570 1.00 84.81 182 TYR A CA 1
ATOM 1539 C C . TYR A 1 182 ? -13.700 10.285 9.473 1.00 84.81 182 TYR A C 1
ATOM 1541 O O . TYR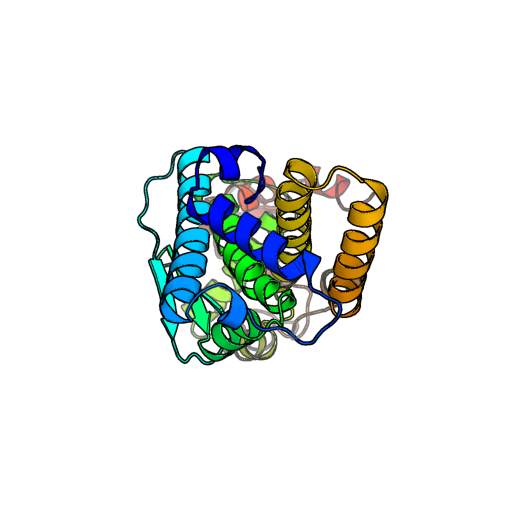 A 1 182 ? -14.683 10.741 10.052 1.00 84.81 182 TYR A O 1
ATOM 1549 N N . LEU A 1 183 ? -13.753 9.146 8.779 1.00 87.81 183 LEU A N 1
ATOM 1550 C CA . LEU A 1 183 ? -14.996 8.410 8.529 1.00 87.81 183 LEU A CA 1
ATOM 1551 C C . LEU A 1 183 ? -15.563 7.773 9.807 1.00 87.81 183 LEU A C 1
ATOM 1553 O O . LEU A 1 183 ? -16.766 7.890 10.084 1.00 87.81 183 LEU A O 1
ATOM 1557 N N . VAL A 1 184 ? -14.689 7.196 10.639 1.00 85.81 184 VAL A N 1
ATOM 1558 C CA . VAL A 1 184 ? -15.029 6.677 11.973 1.00 85.81 184 VAL A CA 1
ATOM 1559 C C . VAL A 1 184 ? -15.697 7.760 12.823 1.00 85.81 184 VAL A C 1
ATOM 1561 O O . VAL A 1 184 ? -16.770 7.532 13.384 1.00 85.81 184 VAL A O 1
ATOM 1564 N N . PHE A 1 185 ? -15.120 8.961 12.903 1.00 78.06 185 PHE A N 1
ATOM 1565 C CA . PHE A 1 185 ? -15.655 10.003 13.776 1.00 78.06 185 PHE A CA 1
ATOM 1566 C C . PHE A 1 185 ? -16.771 10.851 13.154 1.00 78.06 185 PHE A C 1
ATOM 1568 O O . PHE A 1 185 ? -17.730 11.159 13.859 1.00 78.06 185 PHE A O 1
ATOM 1575 N N . ASN A 1 186 ? -16.727 11.204 11.867 1.00 76.31 186 ASN A N 1
ATOM 1576 C CA . ASN A 1 186 ? -17.766 12.004 11.194 1.00 76.31 186 ASN A CA 1
ATOM 1577 C C . ASN A 1 186 ? -19.137 11.302 11.224 1.00 76.31 186 ASN A C 1
ATOM 1579 O O . ASN A 1 186 ? -20.170 11.963 11.327 1.00 76.31 186 ASN A O 1
ATOM 1583 N N . SER A 1 187 ? -19.159 9.964 11.231 1.00 68.56 187 SER A N 1
ATOM 1584 C CA . SER A 1 187 ? -20.390 9.174 11.367 1.00 68.56 187 SER A CA 1
ATOM 1585 C C . SER A 1 187 ? -20.945 9.088 12.805 1.00 68.56 187 SER A C 1
ATOM 1587 O O . SER A 1 187 ? -22.060 8.596 12.996 1.00 68.56 187 SER A O 1
ATOM 1589 N N . LYS A 1 188 ? -20.213 9.552 13.838 1.00 66.25 188 LYS A N 1
ATOM 1590 C CA . LYS A 1 188 ? -20.540 9.293 15.265 1.00 66.25 188 LYS A CA 1
ATOM 1591 C C . LYS A 1 188 ? -20.366 10.496 16.217 1.00 66.25 188 LYS A C 1
ATOM 1593 O O . LYS A 1 188 ? -20.972 10.500 17.291 1.00 66.25 188 LYS A O 1
ATOM 1598 N N . ILE A 1 189 ? -19.584 11.519 15.860 1.00 63.53 189 ILE A N 1
ATOM 1599 C CA . ILE A 1 189 ? -19.351 12.755 16.631 1.00 63.53 189 ILE A CA 1
ATOM 1600 C C . ILE A 1 189 ? -20.108 13.916 15.977 1.00 63.53 189 ILE A C 1
ATOM 1602 O O . ILE A 1 189 ? -19.906 14.234 14.810 1.00 63.53 189 ILE A O 1
ATOM 1606 N N . LYS A 1 190 ? -20.984 14.580 16.744 1.00 56.22 190 LYS A N 1
ATOM 1607 C CA . LYS A 1 190 ? -21.820 15.684 16.232 1.00 56.22 190 LYS A CA 1
ATOM 1608 C C . LYS A 1 190 ? -21.131 17.051 16.217 1.00 56.22 190 LYS A C 1
ATOM 1610 O O . LYS A 1 190 ? -21.568 17.919 15.467 1.00 56.22 190 LYS A O 1
ATOM 1615 N N . ASP A 1 191 ? -20.084 17.256 17.018 1.00 67.56 191 ASP A N 1
ATOM 1616 C CA . ASP A 1 191 ? -19.269 18.470 16.931 1.00 67.56 191 ASP A CA 1
ATOM 1617 C C . ASP A 1 191 ? -18.111 18.281 15.946 1.00 67.56 191 ASP A C 1
ATOM 1619 O O . ASP A 1 191 ? -17.067 17.714 16.270 1.00 67.56 191 ASP A O 1
ATOM 1623 N N . LYS A 1 192 ? -18.301 18.814 14.738 1.00 65.38 192 LYS A N 1
ATOM 1624 C CA . LYS A 1 192 ? -17.286 18.805 13.682 1.00 65.38 192 LYS A CA 1
ATOM 1625 C C . LYS A 1 192 ? -16.046 19.637 14.026 1.00 65.38 192 LYS A C 1
ATOM 1627 O O . LYS A 1 192 ? -15.001 19.396 13.429 1.00 65.38 192 LYS A O 1
ATOM 1632 N N . LYS A 1 193 ? -16.128 20.602 14.954 1.00 68.69 193 LYS A N 1
ATOM 1633 C CA . LYS A 1 193 ? -15.000 21.488 15.276 1.00 68.69 193 LYS A CA 1
ATOM 1634 C C . LYS A 1 193 ? -13.969 20.806 16.173 1.00 68.69 193 LYS A C 1
ATOM 1636 O O . LYS A 1 193 ? -12.785 20.887 15.868 1.00 68.69 193 LYS A O 1
ATOM 1641 N N . THR A 1 194 ? -14.403 20.135 17.242 1.00 67.31 194 THR A N 1
ATOM 1642 C CA . THR A 1 194 ? -13.487 19.353 18.094 1.00 67.31 194 THR A CA 1
ATOM 1643 C C . THR A 1 194 ? -12.824 18.244 17.271 1.00 67.31 194 THR A C 1
ATOM 1645 O O . THR A 1 194 ? -11.602 18.170 17.251 1.00 67.31 194 THR A O 1
ATOM 1648 N N . LEU A 1 195 ? -13.602 17.493 16.474 1.00 66.81 195 LEU A N 1
ATOM 1649 C CA . LEU A 1 195 ? -13.060 16.460 15.582 1.00 66.81 195 LEU A CA 1
ATOM 1650 C C . LEU A 1 195 ? -11.962 16.992 14.643 1.00 66.81 195 LEU A C 1
ATOM 1652 O O . LEU A 1 195 ? -10.887 16.406 14.564 1.00 66.81 195 LEU A O 1
ATOM 1656 N N . TYR A 1 196 ? -12.215 18.105 13.949 1.00 67.31 196 TYR A N 1
ATOM 1657 C CA . TYR A 1 196 ? -11.238 18.682 13.022 1.00 67.31 196 TYR A CA 1
ATOM 1658 C C . TYR A 1 196 ? -9.930 19.082 13.725 1.00 67.31 196 TYR A C 1
ATOM 1660 O O . TYR A 1 196 ? -8.849 18.858 13.187 1.00 67.31 196 TYR A O 1
ATOM 1668 N N . ASN A 1 197 ? -10.016 19.642 14.936 1.00 70.38 197 ASN A N 1
ATOM 1669 C CA . ASN A 1 197 ? -8.836 20.014 15.716 1.00 70.38 197 ASN A CA 1
ATOM 1670 C C . ASN A 1 197 ? -8.022 18.785 16.149 1.00 70.38 197 ASN A C 1
ATOM 1672 O O . ASN A 1 197 ? -6.805 18.777 15.979 1.00 70.38 197 ASN A O 1
ATOM 1676 N N . ASP A 1 198 ? -8.683 17.758 16.688 1.00 68.62 198 ASP A N 1
ATOM 1677 C CA . ASP A 1 198 ? -8.015 16.55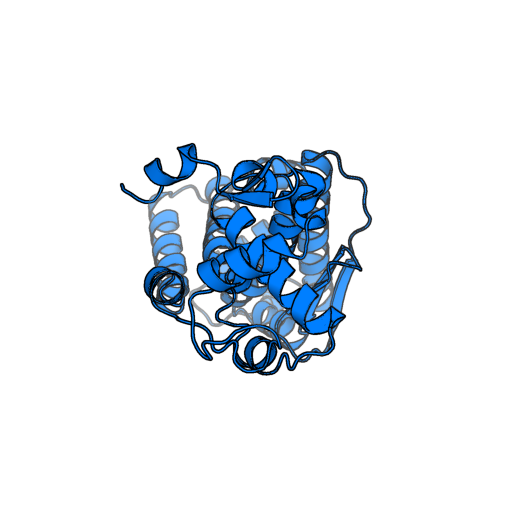0 17.186 1.00 68.62 198 ASP A CA 1
ATOM 1678 C C . ASP A 1 198 ? -7.354 15.770 16.032 1.00 68.62 198 ASP A C 1
ATOM 1680 O O . ASP A 1 198 ? -6.218 15.310 16.157 1.00 68.62 198 ASP A O 1
ATOM 1684 N N . MET A 1 199 ? -8.017 15.700 14.870 1.00 72.19 199 MET A N 1
ATOM 1685 C CA . MET A 1 199 ? -7.434 15.153 13.639 1.00 72.19 199 MET A CA 1
ATOM 1686 C C . MET A 1 199 ? -6.230 15.955 13.144 1.00 72.19 199 MET A C 1
ATOM 1688 O O . MET A 1 199 ? -5.230 15.354 12.767 1.00 72.19 199 MET A O 1
ATOM 1692 N N . PHE A 1 200 ? -6.303 17.289 13.144 1.00 72.75 200 PHE A N 1
ATOM 1693 C CA . PHE A 1 200 ? -5.196 18.138 12.698 1.00 72.75 200 PHE A CA 1
ATOM 1694 C C . PHE A 1 200 ? -3.952 17.967 13.585 1.00 72.75 200 PHE A C 1
ATOM 1696 O O . PHE A 1 200 ? -2.834 17.960 13.079 1.00 72.75 200 PHE A O 1
ATOM 1703 N N . VAL A 1 201 ? -4.134 17.774 14.897 1.00 74.69 201 VAL A N 1
ATOM 1704 C CA . VAL A 1 201 ? -3.032 17.462 15.824 1.00 74.69 201 VAL A CA 1
ATOM 1705 C C . VAL A 1 201 ? -2.440 16.075 15.546 1.00 74.69 201 VAL A C 1
ATOM 1707 O O . VAL A 1 201 ? -1.217 15.940 15.530 1.00 74.69 201 VAL A O 1
ATOM 1710 N N . LEU A 1 202 ? -3.274 15.061 15.283 1.00 74.19 202 LEU A N 1
ATOM 1711 C CA . LEU A 1 202 ? -2.807 13.721 14.903 1.00 74.19 202 LEU A CA 1
ATOM 1712 C C . LEU A 1 202 ? -2.021 13.751 13.582 1.00 74.19 202 LEU A C 1
ATOM 1714 O O . LEU A 1 202 ? -0.905 13.244 13.524 1.00 74.19 202 LEU A O 1
ATOM 1718 N N . GLU A 1 203 ? -2.569 14.384 12.542 1.00 80.75 203 GLU A N 1
ATOM 1719 C CA . GLU A 1 203 ? -1.912 14.524 11.240 1.00 80.75 203 GLU A CA 1
ATOM 1720 C C . GLU A 1 203 ? -0.579 15.275 11.358 1.00 80.75 203 GLU A C 1
ATOM 1722 O O . GLU A 1 203 ? 0.429 14.814 10.825 1.00 80.75 203 GLU A O 1
ATOM 1727 N N . ALA A 1 204 ? -0.543 16.394 12.090 1.00 79.00 204 ALA A N 1
ATOM 1728 C CA . ALA A 1 204 ? 0.683 17.156 12.307 1.00 79.00 204 ALA A CA 1
ATOM 1729 C C . ALA A 1 204 ? 1.757 16.330 13.036 1.00 79.00 204 ALA A C 1
ATOM 1731 O O . ALA A 1 204 ? 2.901 16.318 12.595 1.00 79.00 204 ALA A O 1
ATOM 1732 N N . SER A 1 205 ? 1.387 15.593 14.090 1.00 77.38 205 SER A N 1
ATOM 1733 C CA . SER A 1 205 ? 2.308 14.733 14.854 1.00 77.38 205 SER A CA 1
ATOM 1734 C C . SER A 1 205 ? 2.891 13.589 14.009 1.00 77.38 205 SER A C 1
ATOM 1736 O O . SER A 1 205 ? 4.074 13.259 14.113 1.00 77.38 205 SER A O 1
ATOM 1738 N N . LEU A 1 206 ? 2.087 13.011 13.110 1.00 75.75 206 LEU A N 1
ATOM 1739 C CA . LEU A 1 206 ? 2.550 11.996 12.159 1.00 75.75 206 LEU A CA 1
ATOM 1740 C C . LEU A 1 206 ? 3.485 12.601 11.100 1.00 75.75 206 LEU A C 1
ATOM 1742 O O . LEU A 1 206 ? 4.539 12.036 10.815 1.00 75.75 206 LEU A O 1
ATOM 1746 N N . ARG A 1 207 ? 3.130 13.762 10.532 1.00 79.88 207 ARG A N 1
ATOM 1747 C CA . ARG A 1 207 ? 3.924 14.426 9.483 1.00 79.88 207 ARG A CA 1
ATOM 1748 C C . ARG A 1 207 ? 5.207 15.082 10.000 1.00 79.88 207 ARG A C 1
ATOM 1750 O O . ARG A 1 207 ? 6.160 15.161 9.237 1.00 79.88 207 ARG A O 1
ATOM 1757 N N . GLU A 1 208 ? 5.279 15.496 11.266 1.00 77.44 208 GLU A N 1
ATOM 1758 C CA . GLU A 1 208 ? 6.518 16.000 11.893 1.00 77.44 208 GLU A CA 1
ATOM 1759 C C . GLU A 1 208 ? 7.631 14.935 11.918 1.00 77.44 208 GLU A C 1
ATOM 1761 O O . GLU A 1 208 ? 8.813 15.267 11.860 1.00 77.44 208 GLU A O 1
ATOM 1766 N N . ASN A 1 209 ? 7.251 13.653 11.935 1.00 66.12 209 ASN A N 1
ATOM 1767 C CA . ASN A 1 209 ? 8.166 12.512 11.904 1.00 66.12 209 ASN A CA 1
ATOM 1768 C C . ASN A 1 209 ? 8.332 11.898 10.495 1.00 66.12 209 ASN A C 1
ATOM 1770 O O . ASN A 1 209 ? 9.081 10.933 10.332 1.00 66.12 209 ASN A O 1
ATOM 1774 N N . ALA A 1 210 ? 7.657 12.437 9.473 1.00 65.19 210 ALA A N 1
ATOM 1775 C CA . ALA A 1 210 ? 7.761 11.960 8.096 1.00 65.19 210 ALA A CA 1
ATOM 1776 C C . ALA A 1 210 ? 8.988 12.579 7.383 1.00 65.19 210 ALA A C 1
ATOM 1778 O O . ALA A 1 210 ? 9.207 13.787 7.488 1.00 65.19 210 ALA A O 1
ATOM 1779 N N . PRO A 1 211 ? 9.790 11.801 6.628 1.00 62.69 211 PRO A N 1
ATOM 1780 C CA . PRO A 1 211 ? 10.913 12.347 5.862 1.00 62.69 211 PRO A CA 1
ATOM 1781 C C . PRO A 1 211 ? 10.474 13.319 4.754 1.00 62.69 211 PRO A C 1
ATOM 1783 O O . PRO A 1 211 ? 9.439 13.110 4.120 1.00 62.69 211 PRO A O 1
ATOM 1786 N N . ASP A 1 212 ? 11.299 14.329 4.447 1.00 66.19 212 ASP A N 1
ATOM 1787 C CA . ASP A 1 212 ? 11.041 15.252 3.331 1.00 66.19 212 ASP A CA 1
ATOM 1788 C C . ASP A 1 212 ? 11.013 14.496 1.987 1.00 66.19 212 ASP A C 1
ATOM 1790 O O . ASP A 1 212 ? 12.034 13.999 1.495 1.00 66.19 212 ASP A O 1
ATOM 1794 N N . TYR A 1 213 ? 9.815 14.403 1.397 1.00 55.50 213 TYR A N 1
ATOM 1795 C CA . TYR A 1 213 ? 9.570 13.693 0.141 1.00 55.50 213 TYR A CA 1
ATOM 1796 C C . TYR A 1 213 ? 10.390 14.325 -1.002 1.00 55.50 213 TYR A C 1
ATOM 1798 O O . TYR A 1 213 ? 11.031 13.609 -1.772 1.00 55.50 213 TYR A O 1
ATOM 1806 N N . GLU A 1 214 ? 10.455 15.659 -1.086 1.00 56.75 214 GLU A N 1
ATOM 1807 C CA . GLU A 1 214 ? 11.108 16.377 -2.186 1.00 56.75 214 GLU A CA 1
ATOM 1808 C C . GLU A 1 214 ? 12.633 16.253 -2.166 1.00 56.75 214 GLU A C 1
ATOM 1810 O O . GLU A 1 214 ? 13.233 15.980 -3.215 1.00 56.75 214 GLU A O 1
ATOM 1815 N N . GLU A 1 215 ? 13.266 16.406 -0.999 1.00 61.16 215 GLU A N 1
ATOM 1816 C CA . GLU A 1 215 ? 14.721 16.257 -0.868 1.00 61.16 215 GLU A CA 1
ATOM 1817 C C . GLU A 1 215 ? 15.157 14.824 -1.223 1.00 61.16 215 GLU A C 1
ATOM 1819 O O . GLU A 1 215 ? 16.150 14.622 -1.937 1.00 61.16 215 GLU A O 1
ATOM 1824 N N . LEU A 1 216 ? 14.368 13.824 -0.809 1.00 58.19 216 LEU A N 1
ATOM 1825 C CA . LEU A 1 216 ? 14.601 12.415 -1.124 1.00 58.19 216 LEU A CA 1
ATOM 1826 C C . LEU A 1 216 ? 14.354 12.070 -2.606 1.00 58.19 216 LEU A C 1
ATOM 1828 O O . LEU A 1 216 ? 15.159 11.321 -3.17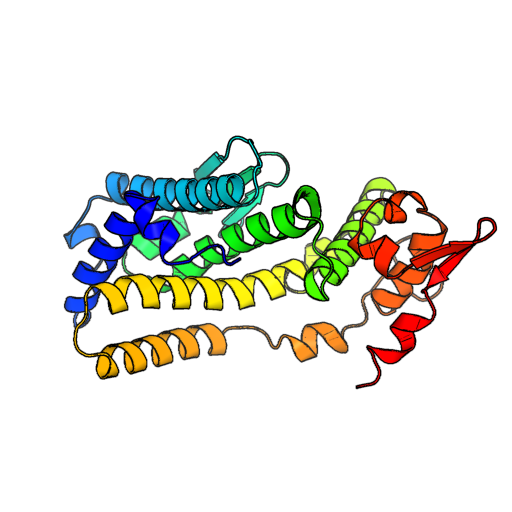1 1.00 58.19 216 LEU A O 1
ATOM 1832 N N . TYR A 1 217 ? 13.308 12.609 -3.255 1.00 59.72 217 TYR A N 1
ATOM 1833 C CA . TYR A 1 217 ? 13.015 12.350 -4.678 1.00 59.72 217 TYR A CA 1
ATOM 1834 C C . TYR A 1 217 ? 14.074 12.917 -5.624 1.00 59.72 217 TYR A C 1
ATOM 1836 O O . TYR A 1 217 ? 14.417 12.256 -6.612 1.00 59.72 217 TYR A O 1
ATOM 1844 N N . LYS A 1 218 ? 14.461 14.185 -5.410 1.00 56.28 218 LYS A N 1
ATOM 1845 C CA . LYS A 1 218 ? 15.007 15.054 -6.471 1.00 56.28 218 LYS A CA 1
ATOM 1846 C C . LYS A 1 218 ? 16.532 15.124 -6.476 1.00 56.28 218 LYS A C 1
ATOM 1848 O O . LYS A 1 218 ? 17.122 15.204 -7.548 1.00 56.28 218 LYS A O 1
ATOM 1853 N N . ASN A 1 219 ? 17.168 15.057 -5.303 1.00 53.53 219 ASN A N 1
ATOM 1854 C CA . ASN A 1 219 ? 18.589 15.397 -5.152 1.00 53.53 219 ASN A CA 1
ATOM 1855 C C . ASN A 1 219 ? 19.514 14.188 -4.910 1.00 53.53 219 ASN A C 1
ATOM 1857 O O . ASN A 1 219 ? 20.733 14.302 -5.053 1.00 53.53 219 ASN A O 1
ATOM 1861 N N . LYS A 1 220 ? 18.972 13.014 -4.557 1.00 60.03 220 LYS A N 1
ATOM 1862 C CA . LYS A 1 220 ? 19.776 11.814 -4.276 1.00 60.03 220 LYS A CA 1
ATOM 1863 C C . LYS A 1 220 ? 20.194 11.078 -5.553 1.00 60.03 220 LYS A C 1
ATOM 1865 O O . LYS A 1 220 ? 19.489 10.189 -6.027 1.00 60.03 220 LYS A O 1
ATOM 1870 N N . MET A 1 221 ? 21.400 11.374 -6.038 1.00 62.81 221 MET A N 1
ATOM 1871 C CA . MET A 1 221 ? 22.165 10.452 -6.893 1.00 62.81 221 MET A CA 1
ATOM 1872 C C . MET A 1 221 ? 22.336 9.103 -6.170 1.00 62.81 221 MET A C 1
ATOM 1874 O O . MET A 1 221 ? 22.561 9.080 -4.957 1.00 62.81 221 MET A O 1
ATOM 1878 N N . ARG A 1 222 ? 22.247 7.977 -6.887 1.00 67.94 222 ARG A N 1
ATOM 1879 C CA . ARG A 1 222 ? 22.463 6.633 -6.318 1.00 67.94 222 ARG A CA 1
ATOM 1880 C C . ARG A 1 222 ? 23.858 6.121 -6.690 1.00 67.94 222 ARG A C 1
ATOM 1882 O O . ARG A 1 222 ? 24.405 6.492 -7.728 1.00 67.94 222 ARG A O 1
ATOM 1889 N N . ASN A 1 223 ? 24.433 5.261 -5.850 1.00 63.22 223 ASN A N 1
ATOM 1890 C CA . ASN A 1 223 ? 25.708 4.599 -6.132 1.00 63.22 223 ASN A CA 1
ATOM 1891 C C . ASN A 1 223 ? 25.444 3.297 -6.902 1.00 63.22 223 ASN A C 1
ATOM 1893 O O . ASN A 1 223 ? 25.082 2.288 -6.304 1.00 63.22 223 ASN A O 1
ATOM 1897 N N . PHE A 1 224 ? 25.631 3.330 -8.221 1.00 65.69 224 PHE A N 1
ATOM 1898 C CA . PHE A 1 224 ? 25.417 2.186 -9.113 1.00 65.69 224 PHE A CA 1
ATOM 1899 C C . PHE A 1 224 ? 26.712 1.440 -9.473 1.00 65.69 224 PHE A C 1
ATOM 1901 O O . PHE A 1 224 ? 26.676 0.522 -10.287 1.00 65.69 224 PHE A O 1
ATOM 1908 N N . LYS A 1 225 ? 27.848 1.785 -8.847 1.00 60.50 225 LYS A N 1
ATOM 1909 C CA . LYS A 1 225 ? 29.189 1.221 -9.104 1.00 60.50 225 LYS A CA 1
ATOM 1910 C C . LYS A 1 225 ? 29.255 -0.304 -9.244 1.00 60.50 225 LYS A C 1
ATOM 1912 O O . LYS A 1 225 ? 30.076 -0.807 -10.007 1.00 60.50 225 LYS A O 1
ATOM 1917 N N . ASN A 1 226 ? 28.437 -1.030 -8.484 1.00 58.31 226 ASN A N 1
ATOM 1918 C CA . ASN A 1 226 ? 28.486 -2.491 -8.434 1.00 58.31 226 ASN A CA 1
ATOM 1919 C C . ASN A 1 226 ? 27.446 -3.164 -9.359 1.00 58.31 226 ASN A C 1
ATOM 1921 O O . ASN A 1 226 ? 27.398 -4.391 -9.433 1.00 58.31 226 ASN A O 1
ATOM 1925 N N . VAL A 1 227 ? 26.650 -2.378 -10.097 1.00 62.38 227 VAL A N 1
ATOM 1926 C CA . VAL A 1 227 ? 25.751 -2.844 -11.163 1.00 62.38 227 VAL A CA 1
ATOM 1927 C C . VAL A 1 227 ? 26.524 -2.785 -12.483 1.00 62.38 227 VAL A C 1
ATOM 1929 O O . VAL A 1 227 ? 26.860 -1.706 -12.967 1.00 62.38 227 VAL A O 1
ATOM 1932 N N . GLY A 1 228 ? 26.856 -3.951 -13.042 1.00 50.94 228 GLY A N 1
ATOM 1933 C CA . GLY A 1 228 ? 28.038 -4.167 -13.896 1.00 50.94 228 GLY A CA 1
ATOM 1934 C C . GLY A 1 228 ? 28.069 -3.567 -15.310 1.00 50.94 228 GLY A C 1
ATOM 1935 O O . GLY A 1 228 ? 28.744 -4.130 -16.169 1.00 50.94 228 GLY A O 1
ATOM 1936 N N . TYR A 1 229 ? 27.368 -2.460 -15.571 1.00 56.59 229 TYR A N 1
ATOM 1937 C CA . TYR A 1 229 ? 27.296 -1.812 -16.890 1.00 56.59 229 TYR A CA 1
ATOM 1938 C C . TYR A 1 229 ? 27.506 -0.286 -16.881 1.00 56.59 229 TYR A C 1
ATOM 1940 O O . TYR A 1 229 ? 27.604 0.322 -17.949 1.00 56.59 229 TYR A O 1
ATOM 1948 N N . PHE A 1 230 ? 27.587 0.354 -15.711 1.00 62.06 230 PHE A N 1
ATOM 1949 C CA . PHE A 1 230 ? 27.721 1.809 -15.619 1.00 62.06 230 PHE A CA 1
ATOM 1950 C C . PHE A 1 230 ? 29.186 2.260 -15.600 1.00 62.06 230 PHE A C 1
ATOM 1952 O O . PHE A 1 230 ? 29.959 1.861 -14.734 1.00 62.06 230 PHE A O 1
ATOM 1959 N N . ASN A 1 231 ? 29.555 3.143 -16.535 1.00 54.84 231 ASN A N 1
ATOM 1960 C CA . ASN A 1 231 ? 30.872 3.796 -16.541 1.00 54.84 231 ASN A CA 1
ATOM 1961 C C . ASN A 1 231 ? 31.024 4.789 -15.373 1.00 54.84 231 ASN A C 1
ATOM 1963 O O . ASN A 1 231 ? 32.116 4.945 -14.827 1.00 54.84 231 ASN A O 1
ATOM 1967 N N . ASP A 1 232 ? 29.926 5.448 -14.994 1.00 59.38 232 ASP A N 1
ATOM 1968 C CA . ASP A 1 232 ? 29.872 6.394 -13.885 1.00 59.38 232 ASP A CA 1
ATOM 1969 C C . ASP A 1 232 ? 29.336 5.711 -12.624 1.00 59.38 232 ASP A C 1
ATOM 1971 O O . ASP A 1 232 ? 28.217 5.204 -12.586 1.00 59.38 232 ASP A O 1
ATOM 1975 N N . ASN A 1 233 ? 30.140 5.739 -11.560 1.00 65.88 233 ASN A N 1
ATOM 1976 C CA . ASN A 1 233 ? 29.827 5.093 -10.281 1.00 65.88 233 ASN A CA 1
ATOM 1977 C C . ASN A 1 233 ? 28.582 5.678 -9.581 1.00 65.88 233 ASN A C 1
ATOM 1979 O O . ASN A 1 233 ? 28.002 5.032 -8.711 1.00 65.88 233 ASN A O 1
ATOM 1983 N N . VAL A 1 234 ? 28.214 6.921 -9.907 1.00 68.00 234 VAL A N 1
ATOM 1984 C CA . VAL A 1 234 ? 27.181 7.711 -9.227 1.00 68.00 234 VAL A CA 1
ATOM 1985 C C . VAL A 1 234 ? 26.363 8.462 -10.280 1.00 68.00 234 VAL A C 1
ATOM 1987 O O . VAL A 1 234 ? 26.902 9.329 -10.962 1.00 68.00 234 VAL A O 1
ATOM 1990 N N . MET A 1 235 ? 25.073 8.142 -10.409 1.00 74.50 235 MET A N 1
ATOM 1991 C CA . MET A 1 235 ? 24.148 8.775 -11.366 1.00 74.50 235 MET A CA 1
ATOM 1992 C C . MET A 1 235 ? 22.714 8.834 -10.816 1.00 74.50 235 MET A C 1
ATOM 1994 O O . MET A 1 235 ? 22.434 8.285 -9.744 1.00 74.50 235 MET A O 1
ATOM 1998 N N . SER A 1 236 ? 21.794 9.510 -11.512 1.00 75.62 236 SER A N 1
ATOM 1999 C CA . SER A 1 236 ? 20.381 9.491 -11.121 1.00 75.62 236 SER A CA 1
ATOM 2000 C C . SER A 1 236 ? 19.739 8.138 -11.457 1.00 75.62 236 SER A C 1
ATOM 2002 O O . SER A 1 236 ? 20.209 7.406 -12.331 1.00 75.62 236 SER A O 1
ATOM 2004 N N . PHE A 1 237 ? 18.639 7.791 -10.781 1.00 78.56 237 PHE A N 1
ATOM 2005 C CA . PHE A 1 237 ? 17.907 6.561 -11.111 1.00 78.56 237 PHE A CA 1
ATOM 2006 C C . PHE A 1 237 ? 17.239 6.636 -12.504 1.00 78.56 237 PHE A C 1
ATOM 2008 O O . PHE A 1 237 ? 17.037 5.605 -13.141 1.00 78.56 237 PHE A O 1
ATOM 2015 N N . GLU A 1 238 ? 16.935 7.845 -12.998 1.00 81.44 238 GLU A N 1
ATOM 2016 C CA . GLU A 1 238 ? 16.388 8.073 -14.342 1.00 81.44 238 GLU A CA 1
ATOM 2017 C C . GLU A 1 238 ? 17.423 7.771 -15.434 1.00 81.44 238 GLU A C 1
ATOM 2019 O O . GLU A 1 238 ? 17.079 7.116 -16.418 1.00 81.44 238 GLU A O 1
ATOM 2024 N N . ASP A 1 239 ? 18.683 8.184 -15.245 1.00 81.25 239 ASP A N 1
ATOM 2025 C CA . ASP A 1 239 ? 19.789 7.865 -16.162 1.00 81.25 239 ASP A CA 1
ATOM 2026 C C . ASP A 1 239 ? 20.066 6.356 -16.177 1.00 81.25 239 ASP A C 1
ATOM 2028 O O . ASP A 1 239 ? 20.218 5.746 -17.241 1.00 81.25 239 ASP A O 1
ATOM 2032 N N . ALA A 1 240 ? 20.057 5.735 -14.991 1.00 82.19 240 ALA A N 1
ATOM 2033 C CA . ALA A 1 240 ? 20.224 4.296 -14.840 1.00 82.19 240 ALA A CA 1
ATOM 2034 C C . ALA A 1 240 ? 19.106 3.512 -15.547 1.00 82.19 240 ALA A C 1
ATOM 2036 O O . ALA A 1 240 ? 19.380 2.535 -16.248 1.00 82.19 240 ALA A O 1
ATOM 2037 N N . PHE A 1 241 ? 17.852 3.964 -15.435 1.00 87.94 241 PHE A N 1
ATOM 2038 C CA . PHE A 1 241 ? 16.726 3.358 -16.143 1.00 87.94 241 PHE A CA 1
ATOM 2039 C C . PHE A 1 241 ? 16.819 3.550 -17.667 1.00 87.94 241 PHE A C 1
ATOM 2041 O O . PHE A 1 241 ? 16.619 2.593 -18.416 1.00 87.94 241 PHE A O 1
ATOM 2048 N N . ASP A 1 242 ? 17.183 4.748 -18.142 1.00 87.88 242 ASP A N 1
ATOM 2049 C CA . ASP A 1 242 ? 17.369 5.054 -19.573 1.00 87.88 242 ASP A CA 1
ATOM 2050 C C . ASP A 1 242 ? 18.508 4.273 -20.228 1.00 87.88 242 ASP A C 1
ATOM 2052 O O . ASP A 1 242 ? 18.513 4.063 -21.447 1.00 87.88 242 ASP A O 1
ATOM 2056 N N . TYR A 1 243 ? 19.499 3.862 -19.446 1.00 86.31 243 TYR A N 1
ATOM 2057 C CA . TYR A 1 243 ? 20.509 2.915 -19.883 1.00 86.31 243 TYR A CA 1
ATOM 2058 C C . TYR A 1 243 ? 19.928 1.494 -19.932 1.00 86.31 243 TYR A C 1
ATOM 2060 O O . TYR A 1 243 ? 19.944 0.861 -20.988 1.00 86.31 243 TYR A O 1
ATOM 2068 N N . LEU A 1 244 ? 19.372 1.003 -18.819 1.00 87.69 244 LEU A N 1
ATOM 2069 C CA . LEU A 1 244 ? 18.985 -0.402 -18.654 1.00 87.69 244 LEU A CA 1
ATOM 2070 C C . LEU A 1 244 ? 17.791 -0.839 -19.512 1.00 87.69 244 LEU A C 1
ATOM 2072 O O . LEU A 1 244 ? 17.773 -1.985 -19.971 1.00 87.69 244 LEU A O 1
ATOM 2076 N N . ILE A 1 245 ? 16.827 0.047 -19.792 1.00 91.56 245 ILE A N 1
ATOM 2077 C CA . ILE A 1 245 ? 15.656 -0.293 -20.617 1.00 91.56 245 ILE A CA 1
ATOM 2078 C C . ILE A 1 245 ? 16.054 -0.741 -22.032 1.00 91.56 245 ILE A C 1
ATOM 2080 O O . ILE A 1 245 ? 15.434 -1.647 -22.582 1.00 91.56 245 ILE A O 1
ATOM 2084 N N . LYS A 1 246 ? 17.140 -0.191 -22.595 1.00 89.56 246 LYS A N 1
ATOM 2085 C CA . LYS A 1 246 ? 17.657 -0.540 -23.935 1.00 89.56 246 LYS A CA 1
ATOM 2086 C C . LYS A 1 246 ? 18.040 -2.016 -24.057 1.00 89.56 246 LYS A C 1
ATOM 2088 O O . LYS A 1 246 ? 17.943 -2.586 -25.138 1.00 89.56 246 LYS A O 1
ATOM 2093 N N . TYR A 1 247 ? 18.433 -2.632 -22.943 1.00 87.94 247 TYR A N 1
ATOM 2094 C CA . TYR A 1 247 ? 18.797 -4.047 -22.847 1.00 87.94 247 TYR A CA 1
ATOM 2095 C C . TYR A 1 247 ? 17.637 -4.925 -22.343 1.00 87.94 247 TYR A C 1
ATOM 2097 O O . TYR A 1 247 ? 17.746 -6.149 -22.349 1.00 87.94 247 TYR A O 1
ATOM 2105 N N . ASN A 1 248 ? 16.514 -4.322 -21.934 1.00 91.00 248 ASN A N 1
ATOM 2106 C CA . ASN A 1 248 ? 15.351 -4.996 -21.355 1.00 91.00 248 ASN A CA 1
ATOM 2107 C C . ASN A 1 248 ? 14.041 -4.638 -22.099 1.00 91.00 248 ASN A C 1
ATOM 2109 O O . ASN A 1 248 ? 13.127 -4.075 -21.494 1.00 91.00 248 ASN A O 1
ATOM 2113 N N . PRO A 1 249 ? 13.880 -5.000 -23.391 1.00 91.50 249 PRO A N 1
ATOM 2114 C CA . PRO A 1 249 ? 12.667 -4.699 -24.165 1.00 91.50 249 PRO A CA 1
ATOM 2115 C C . PRO A 1 249 ? 11.365 -5.206 -23.522 1.00 91.50 249 PRO A C 1
ATOM 2117 O O . PRO A 1 249 ? 10.338 -4.542 -23.644 1.00 91.50 249 PRO A O 1
ATOM 2120 N N . ARG A 1 250 ? 11.415 -6.320 -22.771 1.00 93.12 250 ARG A N 1
ATOM 2121 C CA . ARG A 1 250 ? 10.288 -6.855 -21.974 1.00 93.12 250 ARG A CA 1
ATOM 2122 C C . ARG A 1 250 ? 9.689 -5.843 -20.984 1.00 93.12 250 ARG A C 1
ATOM 2124 O O . ARG A 1 250 ? 8.522 -5.944 -20.634 1.00 93.12 250 ARG A O 1
ATOM 2131 N N . TRP A 1 251 ? 10.436 -4.823 -20.552 1.00 95.44 251 TRP A N 1
ATOM 2132 C CA . TRP A 1 251 ? 9.902 -3.786 -19.659 1.00 95.44 251 TRP A CA 1
ATOM 2133 C C . TRP A 1 251 ? 8.820 -2.922 -20.321 1.00 95.44 251 TRP A C 1
ATOM 2135 O O . TRP A 1 251 ? 8.009 -2.332 -19.614 1.00 95.44 251 TRP A O 1
ATOM 2145 N N . LEU A 1 252 ? 8.741 -2.890 -21.657 1.00 95.06 252 LEU A N 1
ATOM 2146 C CA . LEU A 1 252 ? 7.658 -2.222 -22.390 1.00 95.06 252 LEU A CA 1
ATOM 2147 C C . LEU A 1 252 ? 6.296 -2.937 -22.253 1.00 95.06 252 LEU A C 1
ATOM 2149 O O . LEU A 1 252 ? 5.277 -2.352 -22.609 1.00 95.06 252 LEU A O 1
ATOM 2153 N N . GLU A 1 253 ? 6.243 -4.161 -21.715 1.00 94.88 253 GLU A N 1
ATOM 2154 C CA . GLU A 1 253 ? 4.985 -4.881 -21.440 1.00 94.88 253 GLU A CA 1
ATOM 2155 C C . GLU A 1 253 ? 4.156 -4.218 -20.319 1.00 94.88 253 GLU A C 1
ATOM 2157 O O . GLU A 1 253 ? 2.933 -4.378 -20.257 1.00 94.88 253 GLU A O 1
ATOM 2162 N N . TYR A 1 254 ? 4.803 -3.418 -19.466 1.00 96.62 254 TYR A N 1
ATOM 2163 C CA . TYR A 1 254 ? 4.151 -2.582 -18.461 1.00 96.62 254 TYR A CA 1
ATOM 2164 C C . TYR A 1 254 ? 3.617 -1.283 -19.084 1.00 96.62 254 TYR A C 1
ATOM 2166 O O . TYR A 1 254 ? 4.337 -0.578 -19.801 1.00 96.62 254 TYR A O 1
ATOM 2174 N N . SER A 1 255 ? 2.368 -0.915 -18.771 1.00 95.31 255 SER A N 1
ATOM 2175 C CA . SER A 1 255 ? 1.727 0.315 -19.275 1.00 95.31 255 SER A CA 1
ATOM 2176 C C . SER A 1 255 ? 2.447 1.581 -18.810 1.00 95.31 255 SER A C 1
ATOM 2178 O O . SER A 1 255 ? 2.513 2.564 -19.542 1.00 95.31 255 SER A O 1
ATOM 2180 N N . GLN A 1 256 ? 3.028 1.539 -17.611 1.00 95.56 256 GLN A N 1
ATOM 2181 C CA . GLN A 1 256 ? 3.781 2.629 -16.995 1.00 95.56 256 GLN A CA 1
ATOM 2182 C C . GLN A 1 256 ? 5.098 2.922 -17.719 1.00 95.56 256 GLN A C 1
ATOM 2184 O O . GLN A 1 256 ? 5.603 4.037 -17.650 1.00 95.56 256 GLN A O 1
ATOM 2189 N N . ILE A 1 257 ? 5.666 1.937 -18.420 1.00 95.81 257 ILE A N 1
ATOM 2190 C CA . ILE A 1 257 ? 6.907 2.115 -19.179 1.00 95.81 257 ILE A CA 1
ATOM 2191 C C . ILE A 1 257 ? 6.586 2.400 -20.649 1.00 95.81 257 ILE A C 1
ATOM 2193 O O . ILE A 1 257 ? 7.146 3.330 -21.226 1.00 95.81 257 ILE A O 1
ATOM 2197 N N . SER A 1 258 ? 5.634 1.686 -21.256 1.00 94.44 258 SER A N 1
ATOM 2198 C CA . SER A 1 258 ? 5.213 1.935 -22.646 1.00 94.44 258 SER A CA 1
ATOM 2199 C C . SER A 1 258 ? 4.407 3.227 -22.851 1.00 94.44 258 SER A C 1
ATOM 2201 O O . SER A 1 258 ? 4.238 3.666 -23.991 1.00 94.44 258 SER A O 1
ATOM 2203 N N . SER A 1 259 ? 3.961 3.904 -21.790 1.00 92.31 259 SER A N 1
ATOM 2204 C CA . SER A 1 259 ? 3.488 5.295 -21.862 1.00 92.31 259 SER A CA 1
ATOM 2205 C C . SER A 1 259 ? 4.625 6.298 -22.105 1.00 92.31 259 SER A C 1
ATOM 2207 O O . SER A 1 259 ? 4.410 7.305 -22.778 1.00 92.31 259 SER A O 1
ATOM 2209 N N . LEU A 1 260 ? 5.835 6.006 -21.613 1.00 91.62 260 LEU A N 1
ATOM 2210 C CA . LEU A 1 260 ? 7.002 6.897 -21.639 1.00 91.62 260 LEU A CA 1
ATOM 2211 C C . LEU A 1 260 ? 8.009 6.556 -22.742 1.00 91.62 260 LEU A C 1
ATOM 2213 O O . LEU A 1 260 ? 8.684 7.448 -23.256 1.00 91.62 260 LEU A O 1
ATOM 2217 N N . TYR A 1 261 ? 8.130 5.275 -23.084 1.00 93.69 261 TYR A N 1
ATOM 2218 C CA . TYR A 1 261 ? 9.126 4.736 -24.007 1.00 93.69 261 TYR A CA 1
ATOM 2219 C C . TYR A 1 261 ? 8.461 3.998 -25.175 1.00 93.69 261 TYR A C 1
ATOM 2221 O O . TYR A 1 261 ? 7.328 3.521 -25.088 1.00 93.69 261 TYR A O 1
ATOM 2229 N N . GLU A 1 262 ? 9.181 3.893 -26.285 1.00 92.94 262 GLU A N 1
ATOM 2230 C CA . GLU A 1 262 ? 8.796 3.126 -27.470 1.00 92.94 262 GLU A CA 1
ATOM 2231 C C . GLU A 1 262 ? 10.007 2.418 -28.078 1.00 92.94 262 GLU A C 1
ATOM 2233 O O . GLU A 1 262 ? 11.133 2.903 -27.970 1.00 92.94 262 GLU A O 1
ATOM 2238 N N . CYS A 1 263 ? 9.760 1.286 -28.741 1.00 90.56 263 CYS A N 1
ATOM 2239 C CA . CYS A 1 263 ? 10.736 0.617 -29.594 1.00 90.56 263 CYS A CA 1
ATOM 2240 C C . CYS A 1 263 ? 10.479 1.018 -31.053 1.00 90.56 263 CYS A C 1
ATOM 2242 O O . CYS A 1 263 ? 9.387 0.793 -31.577 1.00 90.56 263 CYS A O 1
ATOM 2244 N N . VAL A 1 264 ? 11.474 1.618 -31.705 1.00 86.31 264 VAL A N 1
ATOM 2245 C CA . VAL A 1 264 ? 11.393 2.121 -33.082 1.00 86.31 264 VAL A CA 1
ATOM 2246 C C . VAL A 1 264 ? 12.592 1.595 -33.861 1.00 86.31 264 VAL A C 1
ATOM 2248 O O . VAL A 1 264 ? 13.735 1.867 -33.517 1.00 86.31 264 VAL A O 1
ATOM 2251 N N . HIS A 1 265 ? 12.325 0.793 -34.895 1.00 85.44 265 HIS A N 1
ATOM 2252 C CA . HIS A 1 265 ? 13.334 0.064 -35.686 1.00 85.44 265 HIS A CA 1
ATOM 2253 C C . HIS A 1 265 ? 14.270 -0.874 -34.886 1.00 85.44 265 HIS A C 1
ATOM 2255 O O . HIS A 1 265 ? 15.258 -1.355 -35.432 1.00 85.44 265 HIS A O 1
ATOM 2261 N N . GLY A 1 266 ? 13.922 -1.192 -33.634 1.00 82.25 266 GLY A N 1
ATOM 2262 C CA . GLY A 1 266 ? 14.724 -2.005 -32.710 1.00 82.25 266 GLY A CA 1
ATOM 2263 C C . GLY A 1 266 ? 15.337 -1.198 -31.561 1.00 82.25 266 GLY A C 1
ATOM 2264 O O . GLY A 1 266 ? 15.614 -1.768 -30.510 1.00 82.25 266 GLY A O 1
ATOM 2265 N N . ASP A 1 267 ? 15.472 0.121 -31.720 1.00 85.94 267 ASP A N 1
ATOM 2266 C CA . ASP A 1 267 ? 16.010 1.014 -30.694 1.00 85.94 267 ASP A CA 1
ATOM 2267 C C . ASP A 1 267 ? 14.915 1.481 -29.727 1.00 85.94 267 ASP A C 1
ATOM 2269 O O . ASP A 1 267 ? 13.843 1.929 -30.144 1.00 85.94 267 ASP A O 1
ATOM 2273 N N . ILE A 1 268 ? 15.196 1.429 -28.422 1.00 90.12 268 ILE A N 1
ATOM 2274 C CA . ILE A 1 268 ? 14.282 1.923 -27.384 1.00 90.12 268 ILE A CA 1
ATOM 2275 C C . ILE A 1 268 ? 14.616 3.375 -27.037 1.00 90.12 268 ILE A C 1
ATOM 2277 O O . ILE A 1 268 ? 15.752 3.701 -26.682 1.00 90.12 268 ILE A O 1
ATOM 2281 N N . ARG A 1 269 ? 13.607 4.249 -27.103 1.00 87.75 269 ARG A N 1
ATOM 2282 C CA . ARG A 1 269 ? 13.731 5.696 -26.869 1.00 87.75 269 ARG A CA 1
ATOM 2283 C C . ARG A 1 269 ? 12.581 6.248 -26.025 1.00 87.75 269 ARG A C 1
ATOM 2285 O O . ARG A 1 269 ? 11.477 5.708 -26.058 1.00 87.75 269 ARG A O 1
ATOM 2292 N N . ARG A 1 270 ? 12.824 7.349 -25.299 1.00 88.88 270 ARG A N 1
ATOM 2293 C CA . ARG A 1 270 ? 11.753 8.158 -24.682 1.00 88.88 270 ARG A CA 1
ATOM 2294 C C . ARG A 1 270 ? 10.871 8.768 -25.779 1.00 88.88 270 ARG A C 1
ATOM 2296 O O . ARG A 1 270 ? 11.393 9.254 -26.783 1.00 88.88 270 ARG A O 1
ATOM 2303 N N . LYS A 1 271 ? 9.558 8.800 -25.561 1.00 87.62 271 LYS A N 1
ATOM 2304 C CA . LYS A 1 271 ? 8.579 9.483 -26.417 1.00 87.62 271 LYS A CA 1
ATOM 2305 C C . LYS A 1 271 ? 8.707 10.999 -26.277 1.00 87.62 271 LYS A C 1
ATOM 2307 O O . LYS A 1 271 ? 8.852 11.517 -25.169 1.00 87.62 271 LYS A O 1
ATOM 2312 N N . GLU A 1 272 ? 8.632 11.724 -27.393 1.00 65.94 272 GLU A N 1
ATOM 2313 C CA . GLU A 1 272 ? 8.917 13.169 -27.415 1.00 65.94 272 GLU A CA 1
ATOM 2314 C C . GLU A 1 272 ? 7.944 14.006 -26.570 1.00 65.94 272 GLU A C 1
ATOM 2316 O O . GLU A 1 272 ? 8.345 15.021 -25.996 1.00 65.94 272 GLU A O 1
ATOM 2321 N N . GLU A 1 273 ? 6.686 13.574 -26.440 1.00 56.91 273 GLU A N 1
ATOM 2322 C CA . GLU A 1 273 ? 5.639 14.323 -25.732 1.00 56.91 273 GLU A CA 1
ATOM 2323 C C . GLU A 1 273 ? 5.951 14.542 -24.240 1.00 56.91 273 GLU A C 1
ATOM 2325 O O . GLU A 1 273 ? 5.610 15.590 -23.686 1.00 56.91 273 GLU A O 1
ATOM 2330 N N . TYR A 1 274 ? 6.692 13.626 -23.602 1.00 48.84 274 TYR A N 1
ATOM 2331 C CA . TYR A 1 274 ? 7.023 13.730 -22.176 1.00 48.84 274 TYR A CA 1
ATOM 2332 C C . TYR A 1 274 ? 8.032 14.838 -21.836 1.00 48.84 274 TYR A C 1
ATOM 2334 O O . TYR A 1 274 ? 8.087 15.277 -20.685 1.00 48.84 274 TYR A O 1
ATOM 2342 N N . ARG A 1 275 ? 8.757 15.395 -22.823 1.00 42.94 275 ARG A N 1
ATOM 2343 C CA . ARG A 1 275 ? 9.615 16.582 -22.612 1.00 42.94 275 ARG A CA 1
ATOM 2344 C C . ARG A 1 275 ? 8.838 17.842 -22.206 1.00 42.94 275 ARG A C 1
ATOM 2346 O O . ARG A 1 275 ? 9.461 18.819 -21.809 1.00 42.94 275 ARG A O 1
ATOM 2353 N N . ARG A 1 276 ? 7.503 17.850 -22.308 1.00 39.19 276 ARG A N 1
ATOM 2354 C CA . ARG A 1 276 ? 6.655 18.985 -21.893 1.00 39.19 276 ARG A CA 1
ATOM 2355 C C . ARG A 1 276 ? 6.116 18.884 -20.465 1.00 39.19 276 ARG A C 1
ATOM 2357 O O . ARG A 1 276 ? 5.597 19.880 -19.971 1.00 39.19 276 ARG A O 1
ATOM 2364 N N . ILE A 1 277 ? 6.209 17.715 -19.829 1.00 41.81 277 ILE A N 1
ATOM 2365 C CA . ILE A 1 277 ? 5.618 17.468 -18.503 1.00 41.81 277 ILE A CA 1
ATOM 2366 C C . ILE A 1 277 ? 6.615 17.821 -17.390 1.00 41.81 277 ILE A C 1
ATOM 2368 O O . ILE A 1 277 ? 6.237 18.469 -16.426 1.00 41.81 277 ILE A O 1
ATOM 2372 N N . LEU A 1 278 ? 7.905 17.525 -17.578 1.00 35.00 278 LEU A N 1
ATOM 2373 C CA . LEU A 1 278 ? 8.990 17.832 -16.628 1.00 35.00 278 LEU A CA 1
ATOM 2374 C C . LEU A 1 278 ? 9.540 19.275 -16.745 1.00 35.00 278 LEU A C 1
ATOM 2376 O O . LEU A 1 278 ? 10.704 19.528 -16.447 1.00 35.00 278 LEU A O 1
ATOM 2380 N N . CYS A 1 279 ? 8.743 20.217 -17.259 1.00 32.53 279 CYS A N 1
ATOM 2381 C CA . CYS A 1 279 ? 9.140 21.614 -17.504 1.00 32.53 279 CYS A CA 1
ATOM 2382 C C . CYS A 1 279 ? 8.024 22.613 -17.133 1.00 32.53 279 CYS A C 1
ATOM 2384 O O . CYS A 1 279 ? 7.832 23.625 -17.816 1.00 32.53 279 CYS A O 1
ATOM 2386 N N . ARG A 1 280 ? 7.267 22.303 -16.077 1.00 31.59 280 ARG A N 1
ATOM 2387 C CA . ARG A 1 280 ? 6.272 23.162 -15.426 1.00 31.59 280 ARG A CA 1
ATOM 2388 C C . ARG A 1 280 ? 6.330 22.971 -13.919 1.00 31.59 280 ARG A C 1
ATOM 2390 O O . ARG A 1 280 ? 6.670 21.840 -13.518 1.00 31.59 280 ARG A O 1
#